Protein 6ICL (pdb70)

Secondary structure (DSSP, 8-state):
-BS----GGGGGSEEEEEEHHHHHHTSTTSS--EEEEETTEEEEEEEETTEEEEEESS-TTT---GGGSEEEEETTEEEEE-TTT--EE-TTSBEEE-TTS-S----TTSB--EEEEEEETTEEEEES--TT----PPP-S-TT-TTEEEEEPPPEEESS-HHHHHHHHT--TTHHHHSTTT---TTTT------EEEETTEEEEEE-----EEEEEEEETTTEEEEEEEESSS--EEEEEEEEEEEETTEEEEEEEEEEE--S--HHHHHHHHHHHHHHHHHHHHT-SSSS-BTT----GGGHHHHHHHHHHHHHHHHHHH-HHHHHHHHH--B---

Organism: Pseudomonas putida (NCBI:txid303)

Foldseek 3Di:
DFLQPFDLLVLQEKFFFFFLVVCLVQDPVRFFQAWTFFANFIWTWGQWPNRIWIWGQFFLPHGHGLRPFDWDDDPRTIWRFRNPQTFTAHRQFAGQARPVQGVHDDDRSRGTHIWDWDADLRTIITRNDPVLPQYDDDDEPDSPPVQKDKDWDGKDKAQFFLLLVQLVVPAQACCVPLPVPQDDRLAHVHDFDWWWKQARQWTWIKGAHCVGWIWTWTAHPDHKTWTWTARPPDGFIKIWIKGWGGRYRTMTIMIIMIMGGDDPDDPVVVVVSVVVSVVSVRVVSSPDPPRGHHPPDDDDSSSVVSVVSSVLSSQLSVQVVVHSVSNSCSRHPIDTRD

Solvent-accessible surface area: 16484 Å² total; per-residue (Å²): 159,47,32,3,139,56,67,61,0,5,75,8,8,24,2,0,6,2,4,37,84,25,0,69,143,51,46,119,60,19,79,0,3,31,41,18,51,0,38,49,66,119,1,0,0,0,40,1,54,101,82,2,14,0,0,28,5,150,3,45,51,165,56,22,69,0,14,128,12,128,31,7,75,87,101,71,118,33,36,0,31,5,60,140,81,12,30,46,0,18,76,59,1,22,5,68,39,26,60,92,79,68,144,100,107,33,55,125,222,8,105,11,65,48,41,37,9,82,47,92,23,65,0,0,0,0,25,14,40,86,65,28,94,20,21,121,25,2,64,10,14,29,57,129,42,111,105,12,51,44,11,44,9,87,16,43,70,3,111,0,6,3,4,10,4,4,23,15,39,5,40,27,58,28,27,38,151,22,1,97,68,22,43,173,17,20,15,120,87,41,148,43,115,21,125,13,33,33,30,89,11,9,0,38,7,110,12,45,13,141,158,88,3,26,22,41,3,85,0,11,6,3,5,1,2,4,14,39,37,86,39,115,192,100,102,23,59,47,0,22,0,5,3,1,1,9,18,36,121,109,4,0,72,0,0,9,0,0,0,8,72,133,55,156,81,79,56,134,104,39,52,40,77,21,124,129,15,22,66,48,6,53,83,72,12,48,71,64,206,51,49,38,1,13,91,81,65,133,56,94,93,72,38,60,19,21,40,48,0,36,116,2,0,58,65,0,1,94,13,7,91,141,24,109,115,28,0,56,89,6,6,82,74,68,75,100,61,194

GO terms:
  GO:0051537 2 iron, 2 sulfur cluster binding (F, IDA)
  GO:0009822 alkaloid catabolic process (P, IDA)
  GO:0032451 demethylase activity (F, IDA)

Radius of gyration: 21.82 Å; Cα contacts (8 Å, |Δi|>4): 706; chains: 1; bounding box: 74×39×50 Å

InterPro domains:
  IPR017941 Rieske [2Fe-2S] iron-sulphur domain [PF00355] (19-107)
  IPR017941 Rieske [2Fe-2S] iron-sulphur domain [PS51296] (19-131)
  IPR036922 Rieske [2Fe-2S] iron-sulphur domain superfamily [G3DSA:2.102.10.10] (12-148)
  IPR036922 Rieske [2Fe-2S] iron-sulphur domain superfamily [SSF50022] (10-135)
  IPR044043 Vanillate O-demethylase oxygenase-like, C-terminal catalytic domain [PF19112] (165-331)
  IPR050584 Cholesterol 7-desaturase [PTHR21266] (15-334)

Sequence (338 aa):
KPLLEDKTYLRHFWHPVCTLNEFERANASGHGPMGVTLLGEKLVLARLNSKIIAAADRCAHRSAQLSIGRVCSNAGKDYLECPYHGWRYDEAGACQLIPACPDKSISPRAKISSFDCEVKYDIVWVRLDNSFDCTQIPYLSDFDNPDMQVIVADSYIWETVAERRWENFTDFSHFAFVHPGTLYDPFFASHPTVYVNRVDGELQFKLAPPPMGDFTYRCTMPYSVNLEIKLWKDDSRFVLWTTASPVDNKSCRNFMIIVREKDNQPDHMHLAFQKRVLDEDQPVIESQWPLEIQTSEVSVATDKISVQFRKWHKELSLSAVEGREAFRDSVLTNVIEE

Nearest PDB structures (foldseek):
  6icl-assembly1_A  TM=1.003E+00  e=2.408E-73  Pseudomonas putida
  6icq-assembly1_B-2  TM=9.751E-01  e=5.099E-47  Pseudomonas putida
  6icp-assembly1_A-2  TM=9.750E-01  e=4.819E-47  Pseudomonas putida
  6icp-assembly1_B  TM=9.734E-01  e=7.156E-47  Pseudomonas putida
  6icq-assembly1_A-2  TM=9.736E-01  e=2.093E-46  Pseudomonas putida

Structure (mmCIF, N/CA/C/O backbone):
data_6ICL
#
_entry.id   6ICL
#
_cell.length_a   98.553
_cell.length_b   98.553
_cell.length_c   174.441
_cell.angle_alpha   90.00
_cell.angle_beta   90.00
_cell.angle_gamma   120.00
#
_symmetry.space_group_name_H-M   'P 63 2 2'
#
loop_
_entity.id
_entity.type
_entity.pdbx_description
1 polymer 'Methylxanthine N3-demethylase NdmB'
2 non-polymer 'FE2/S2 (INORGANIC) CLUSTER'
3 non-polymer 'FE (III) ION'
4 water water
#
loop_
_atom_site.group_PDB
_atom_site.id
_atom_site.type_symbol
_atom_site.label_atom_id
_atom_site.label_alt_id
_atom_site.label_comp_id
_atom_site.label_asym_id
_atom_site.label_entity_id
_atom_site.label_seq_id
_atom_site.pdbx_PDB_ins_code
_atom_site.Cartn_x
_atom_site.Cartn_y
_atom_site.Cartn_z
_atom_site.occupancy
_atom_site.B_iso_or_equiv
_atom_site.auth_seq_id
_atom_site.auth_comp_id
_atom_site.auth_asym_id
_atom_site.auth_atom_id
_atom_site.pdbx_PDB_model_num
ATOM 1 N N . LYS A 1 24 ? 13.594 8.015 79.342 1.00 67.13 6 LYS A N 1
ATOM 2 C CA . LYS A 1 24 ? 14.736 8.919 79.395 1.00 53.90 6 LYS A CA 1
ATOM 3 C C . LYS A 1 24 ? 14.614 10.288 78.645 1.00 56.64 6 LYS A C 1
ATOM 4 O O . LYS A 1 24 ? 15.634 10.854 78.242 1.00 55.54 6 LYS A O 1
ATOM 10 N N . PRO A 1 25 ? 13.409 10.847 78.473 1.00 54.40 7 PRO A N 1
ATOM 11 C CA . PRO A 1 25 ? 13.298 12.093 77.707 1.00 52.07 7 PRO A CA 1
ATOM 12 C C . PRO A 1 25 ? 13.489 13.339 78.557 1.00 48.47 7 PRO A C 1
ATOM 13 O O . PRO A 1 25 ? 13.096 13.398 79.722 1.00 50.39 7 PRO A O 1
ATOM 17 N N . LEU A 1 26 ? 14.098 14.359 77.941 1.00 44.25 8 LEU A N 1
ATOM 18 C CA . LEU A 1 26 ? 14.306 15.628 78.638 1.00 45.58 8 LEU A CA 1
ATOM 19 C C . LEU A 1 26 ? 12.981 16.300 78.988 1.00 49.98 8 LEU A C 1
ATOM 20 O O . LEU A 1 26 ? 12.785 16.772 80.114 1.00 46.28 8 LEU A O 1
ATOM 25 N N . LEU A 1 27 ? 12.054 16.359 78.035 1.00 49.70 9 LEU A N 1
ATOM 26 C CA . LEU A 1 27 ? 10.860 17.193 78.167 1.00 48.59 9 LEU A CA 1
ATOM 27 C C . LEU A 1 27 ? 9.657 16.278 78.386 1.00 49.99 9 LEU A C 1
ATOM 28 O O . LEU A 1 27 ? 8.888 16.005 77.464 1.00 47.58 9 LEU A O 1
ATOM 33 N N . GLU A 1 28 ? 9.480 15.853 79.639 1.00 49.60 10 GLU A N 1
ATOM 34 C CA . GLU A 1 28 ? 8.472 14.852 79.984 1.00 53.42 10 GLU A CA 1
ATOM 35 C C . GLU A 1 28 ? 7.062 15.414 79.883 1.00 52.18 10 GLU A C 1
ATOM 36 O O . GLU A 1 28 ? 6.147 14.723 79.428 1.00 54.13 10 GLU A O 1
ATOM 42 N N . ASP A 1 29 ? 6.867 16.656 80.318 1.00 46.15 11 ASP A N 1
ATOM 43 C CA . ASP A 1 29 ? 5.545 17.267 80.410 1.00 49.84 11 ASP A CA 1
ATOM 44 C C . ASP A 1 29 ? 5.364 18.250 79.266 1.00 46.95 11 ASP A C 1
ATOM 45 O O . ASP A 1 29 ? 6.227 19.100 79.041 1.00 47.93 11 ASP A O 1
ATOM 50 N N . LYS A 1 30 ? 4.248 18.142 78.547 1.00 44.94 12 LYS A N 1
ATOM 51 C CA . LYS A 1 30 ? 4.021 18.963 77.363 1.00 43.60 12 LYS A CA 1
ATOM 52 C C . LYS A 1 30 ? 2.987 20.056 77.582 1.00 42.82 12 LYS A C 1
ATOM 53 O O . LYS A 1 30 ? 2.626 20.752 76.624 1.00 42.60 12 LYS A O 1
ATOM 59 N N . THR A 1 31 ? 2.512 20.241 78.815 1.00 42.96 13 THR A N 1
ATOM 60 C CA . THR A 1 31 ? 1.439 21.205 79.054 1.00 44.22 13 THR A CA 1
ATOM 61 C C . THR A 1 31 ? 1.825 22.593 78.572 1.00 39.88 13 THR A C 1
ATOM 62 O O . THR A 1 31 ? 0.979 23.325 78.056 1.00 44.23 13 THR A O 1
ATOM 66 N N . TYR A 1 32 ? 3.107 22.962 78.716 1.00 36.90 14 TYR A N 1
ATOM 67 C CA . TYR A 1 32 ? 3.555 24.297 78.339 1.00 40.31 14 TYR A CA 1
ATOM 68 C C . TYR A 1 32 ? 3.243 24.623 76.888 1.00 42.32 14 TYR A C 1
ATOM 69 O O . TYR A 1 32 ? 2.944 25.783 76.561 1.00 40.38 14 TYR A O 1
ATOM 78 N N . LEU A 1 33 ? 3.330 23.628 76.005 1.00 38.57 15 LEU A N 1
ATOM 79 C CA . LEU A 1 33 ? 3.158 23.886 74.582 1.00 39.78 15 LEU A CA 1
ATOM 80 C C . LEU A 1 33 ? 1.760 24.392 74.274 1.00 34.82 15 LEU A C 1
ATOM 81 O O . LEU A 1 33 ? 1.582 25.124 73.297 1.00 39.50 15 LEU A O 1
ATOM 86 N N . ARG A 1 34 ? 0.776 24.061 75.105 1.00 37.35 16 ARG A N 1
ATOM 87 C CA . ARG A 1 34 ? -0.581 24.539 74.868 1.00 43.99 16 ARG A CA 1
ATOM 88 C C . ARG A 1 34 ? -0.719 26.057 74.939 1.00 42.11 16 ARG A C 1
ATOM 89 O O . ARG A 1 34 ? -1.669 26.596 74.366 1.00 38.23 16 ARG A O 1
ATOM 97 N N . HIS A 1 35 ? 0.208 26.762 75.597 1.00 42.61 17 HIS A N 1
ATOM 98 C CA . HIS A 1 35 ? 0.087 28.203 75.837 1.00 42.56 17 HIS A CA 1
ATOM 99 C C . HIS A 1 35 ? 0.718 29.056 74.747 1.00 43.11 17 HIS A C 1
ATOM 100 O O . HIS A 1 35 ? 0.628 30.292 74.810 1.00 41.45 17 HIS A O 1
ATOM 107 N N . PHE A 1 36 ? 1.351 28.437 73.758 1.00 39.59 18 PHE A N 1
ATOM 108 C CA . PHE A 1 36 ? 1.960 29.165 72.657 1.00 40.55 18 PHE A CA 1
ATOM 109 C C . PHE A 1 36 ? 1.085 29.107 71.407 1.00 38.54 18 PHE A C 1
ATOM 110 O O . PHE A 1 36 ? 0.246 28.214 71.241 1.00 41.06 18 PHE A O 1
ATOM 118 N N . TRP A 1 37 ? 1.274 30.097 70.542 1.00 36.02 19 TRP A N 1
ATOM 119 C CA . TRP A 1 37 ? 0.673 30.090 69.219 1.00 39.25 19 TRP A CA 1
ATOM 120 C C . TRP A 1 37 ? 1.437 29.134 68.311 1.00 35.43 19 TRP A C 1
ATOM 121 O O . TRP A 1 37 ? 2.664 29.215 68.207 1.00 34.62 19 TRP A O 1
ATOM 132 N N . HIS A 1 38 ? 0.708 28.225 67.664 1.00 35.62 20 HIS A N 1
ATOM 133 C CA . HIS A 1 38 ? 1.305 27.303 66.706 1.00 35.24 20 HIS A CA 1
ATOM 134 C C . HIS A 1 38 ? 0.633 27.449 65.346 1.00 33.87 20 HIS A C 1
ATOM 135 O O . HIS A 1 38 ? -0.594 27.607 65.271 1.00 31.08 20 HIS A O 1
ATOM 142 N N . PRO A 1 39 ? 1.396 27.377 64.260 1.00 29.92 21 PRO A N 1
ATOM 143 C CA . PRO A 1 39 ? 0.786 27.397 62.930 1.00 32.55 21 PRO A CA 1
ATOM 144 C C . PRO A 1 39 ? 0.170 26.033 62.621 1.00 34.45 21 PRO A C 1
ATOM 145 O O . PRO A 1 39 ? 0.757 24.985 62.915 1.00 31.37 21 PRO A O 1
ATOM 149 N N . VAL A 1 40 ? -1.047 26.049 62.068 1.00 30.63 22 VAL A N 1
ATOM 150 C CA . VAL A 1 40 ? -1.720 24.805 61.716 1.00 31.35 22 VAL A CA 1
ATOM 151 C C . VAL A 1 40 ? -1.847 24.609 60.206 1.00 35.09 22 VAL A C 1
ATOM 152 O O . VAL A 1 40 ? -1.859 23.457 59.750 1.00 34.35 22 VAL A O 1
ATOM 156 N N . CYS A 1 41 ? -1.891 25.674 59.413 1.00 30.64 23 CYS A N 1
ATOM 157 C CA . CYS A 1 41 ? -1.860 25.530 57.963 1.00 31.91 23 CYS A CA 1
ATOM 158 C C . CYS A 1 41 ? -1.615 26.911 57.370 1.00 33.70 23 CYS A C 1
ATOM 159 O O . CYS A 1 41 ? -1.751 27.927 58.053 1.00 32.22 23 CYS A O 1
ATOM 162 N N . THR A 1 42 ? -1.211 26.937 56.107 1.00 35.22 24 THR A N 1
ATOM 163 C CA . THR A 1 42 ? -1.162 28.221 55.434 1.00 32.84 24 THR A CA 1
ATOM 164 C C . THR A 1 42 ? -2.581 28.630 55.060 1.00 37.58 24 THR A C 1
ATOM 165 O O . THR A 1 42 ? -3.500 27.806 55.020 1.00 30.79 24 THR A O 1
ATOM 169 N N . LEU A 1 43 ? -2.759 29.926 54.816 1.00 34.52 25 LEU A N 1
ATOM 170 C CA . LEU A 1 43 ? -4.054 30.421 54.381 1.00 35.43 25 LEU A CA 1
ATOM 171 C C . LEU A 1 43 ? -4.488 29.741 53.083 1.00 33.42 25 LEU A C 1
ATOM 172 O O . LEU A 1 43 ? -5.636 29.296 52.955 1.00 32.01 25 LEU A O 1
ATOM 177 N N . ASN A 1 44 ? -3.566 29.627 52.125 1.00 32.68 26 ASN A N 1
ATOM 178 C CA . ASN A 1 44 ? -3.857 28.920 50.883 1.00 35.11 26 ASN A CA 1
ATOM 179 C C . ASN A 1 44 ? -4.295 27.481 51.144 1.00 39.42 26 ASN A C 1
ATOM 180 O O . ASN A 1 44 ? -5.288 26.999 50.566 1.00 30.44 26 ASN A O 1
ATOM 185 N N . GLU A 1 45 ? -3.546 26.764 51.994 1.00 33.64 27 GLU A N 1
ATOM 186 C CA . GLU A 1 45 ? -3.948 25.413 52.375 1.00 34.49 27 GLU A CA 1
ATOM 187 C C . GLU A 1 45 ? -5.358 25.391 52.953 1.00 37.09 27 GLU A C 1
ATOM 188 O O . GLU A 1 45 ? -6.147 24.483 52.661 1.00 34.36 27 GLU A O 1
ATOM 194 N N . PHE A 1 46 ? -5.694 26.373 53.795 1.00 32.04 28 PHE A N 1
ATOM 195 C CA . PHE A 1 46 ? -7.033 26.393 54.371 1.00 31.48 28 PHE A CA 1
ATOM 196 C C . PHE A 1 46 ? -8.105 26.598 53.293 1.00 31.04 28 PHE A C 1
ATOM 197 O O . PHE A 1 46 ? -9.162 25.949 53.314 1.00 30.66 28 PHE A O 1
ATOM 205 N N . GLU A 1 47 ? -7.862 27.522 52.367 1.00 29.01 29 GLU A N 1
ATOM 206 C CA . GLU A 1 47 ? -8.854 27.829 51.336 1.00 36.02 29 GLU A CA 1
ATOM 207 C C . GLU A 1 47 ? -9.017 26.692 50.329 1.00 36.50 29 GLU A C 1
ATOM 208 O O . GLU A 1 47 ? -10.113 26.512 49.790 1.00 38.53 29 GLU A O 1
ATOM 214 N N . ARG A 1 48 ? -7.968 25.894 50.092 1.00 32.33 30 ARG A N 1
ATOM 215 C CA . ARG A 1 48 ? -8.026 24.719 49.212 1.00 33.77 30 ARG A CA 1
ATOM 216 C C . ARG A 1 48 ? -8.652 23.482 49.854 1.00 33.49 30 ARG A C 1
ATOM 217 O O . ARG A 1 48 ? -8.916 22.518 49.136 1.00 35.24 30 ARG A O 1
ATOM 225 N N . ALA A 1 49 ? -8.830 23.455 51.177 1.00 31.11 31 ALA A N 1
ATOM 226 C CA . ALA A 1 49 ? -9.312 22.270 51.877 1.00 33.88 31 ALA A CA 1
ATOM 227 C C . ALA A 1 49 ? -10.775 21.938 51.590 1.00 36.92 31 ALA A C 1
ATOM 228 O O . ALA A 1 49 ? -11.201 20.809 51.841 1.00 33.87 31 ALA A O 1
ATOM 230 N N . ASN A 1 50 ? -11.565 22.893 51.114 1.00 34.71 32 ASN A N 1
ATOM 231 C CA . ASN A 1 50 ? -12.990 22.677 50.911 1.00 32.88 32 ASN A CA 1
ATOM 232 C C . ASN A 1 50 ? -13.376 23.530 49.712 1.00 36.25 32 ASN A C 1
ATOM 233 O O . ASN A 1 50 ? -12.860 24.640 49.571 1.00 34.49 32 ASN A O 1
ATOM 238 N N . ALA A 1 51 ? -14.252 22.997 48.838 1.00 32.19 33 ALA A N 1
ATOM 239 C CA . ALA A 1 51 ? -14.672 23.713 47.635 1.00 38.57 33 ALA A CA 1
ATOM 240 C C . ALA A 1 51 ? -15.233 25.098 47.938 1.00 32.20 33 ALA A C 1
ATOM 241 O O . ALA A 1 51 ? -15.230 25.957 47.054 1.00 32.97 33 ALA A O 1
ATOM 243 N N . SER A 1 52 ? -15.743 25.334 49.149 1.00 30.83 34 SER A N 1
ATOM 244 C CA . SER A 1 52 ? -16.280 26.663 49.447 1.00 38.12 34 SER A CA 1
ATOM 245 C C . SER A 1 52 ? -15.199 27.735 49.538 1.00 37.92 34 SER A C 1
ATOM 246 O O . SER A 1 52 ? -15.503 28.928 49.412 1.00 34.39 34 SER A O 1
ATOM 249 N N . GLY A 1 53 ? -13.952 27.350 49.795 1.00 34.80 35 GLY A N 1
ATOM 250 C CA . GLY A 1 53 ? -12.941 28.343 50.111 1.00 34.99 35 GLY A CA 1
ATOM 251 C C . GLY A 1 53 ? -12.975 28.847 51.536 1.00 31.97 35 GLY A C 1
ATOM 252 O O . GLY A 1 53 ? -12.090 29.627 51.912 1.00 30.70 35 GLY A O 1
ATOM 253 N N . HIS A 1 54 ? -13.956 28.407 52.336 1.00 31.46 36 HIS A N 1
ATOM 254 C CA . HIS A 1 54 ? -14.165 28.811 53.726 1.00 34.16 36 HIS A CA 1
ATOM 255 C C . HIS A 1 54 ? -14.121 27.628 54.689 1.00 35.22 36 HIS A C 1
ATOM 256 O O . HIS A 1 54 ? -14.574 27.745 55.834 1.00 32.72 36 HIS A O 1
ATOM 263 N N . GLY A 1 55 ? -13.575 26.492 54.270 1.00 34.28 37 GLY A N 1
ATOM 264 C CA . GLY A 1 55 ? -13.613 25.330 55.146 1.00 31.16 37 GLY A CA 1
ATOM 265 C C . GLY A 1 55 ? -14.984 24.684 55.114 1.00 28.14 37 GLY A C 1
ATOM 266 O O . GLY A 1 55 ? -15.776 24.967 54.222 1.00 32.56 37 GLY A O 1
ATOM 267 N N . PRO A 1 56 ? -15.285 23.820 56.085 1.00 30.01 38 PRO A N 1
ATOM 268 C CA . PRO A 1 56 ? -14.446 23.476 57.239 1.00 32.24 38 PRO A CA 1
ATOM 269 C C . PRO A 1 56 ? -13.249 22.591 56.860 1.00 35.95 38 PRO A C 1
ATOM 270 O O . PRO A 1 56 ? -13.255 21.968 55.794 1.00 33.74 38 PRO A O 1
ATOM 274 N N . MET A 1 57 ? -12.213 22.591 57.697 1.00 35.06 39 MET A N 1
ATOM 275 C CA . MET A 1 57 ? -10.993 21.839 57.430 1.00 37.42 39 MET A CA 1
ATOM 276 C C . MET A 1 57 ? -10.543 21.226 58.744 1.00 36.63 39 MET A C 1
ATOM 277 O O . MET A 1 57 ? -10.798 21.787 59.820 1.00 36.05 39 MET A O 1
ATOM 282 N N . GLY A 1 58 ? -9.894 20.069 58.656 1.00 33.92 40 GLY A N 1
ATOM 283 C CA . GLY A 1 58 ? -9.353 19.387 59.827 1.00 30.85 40 GLY A CA 1
ATOM 284 C C . GLY A 1 58 ? -7.844 19.582 59.918 1.00 33.47 40 GLY A C 1
ATOM 285 O O . GLY A 1 58 ? -7.148 19.537 58.908 1.00 33.68 40 GLY A O 1
ATOM 286 N N . VAL A 1 59 ? -7.363 19.839 61.142 1.00 33.91 41 VAL A N 1
ATOM 287 C CA . VAL A 1 59 ? -5.940 19.900 61.457 1.00 29.50 41 VAL A CA 1
ATOM 288 C C . VAL A 1 59 ? -5.754 19.224 62.801 1.00 36.25 41 VAL A C 1
ATOM 289 O O . VAL A 1 59 ? -6.691 19.092 63.592 1.00 33.66 41 VAL A O 1
ATOM 293 N N . THR A 1 60 ? -4.521 18.804 63.066 1.00 34.71 42 THR A N 1
ATOM 294 C CA . THR A 1 60 ? -4.172 18.209 64.344 1.00 34.66 42 THR A CA 1
ATOM 295 C C . THR A 1 60 ? -3.054 19.029 64.977 1.00 34.92 42 THR A C 1
ATOM 296 O O . THR A 1 60 ? -2.067 19.355 64.314 1.00 32.53 42 THR A O 1
ATOM 300 N N . LEU A 1 61 ? -3.248 19.415 66.239 1.00 34.13 43 LEU A N 1
ATOM 301 C CA . LEU A 1 61 ? -2.304 20.257 66.968 1.00 36.61 43 LEU A CA 1
ATOM 302 C C . LEU A 1 61 ? -2.154 19.669 68.355 1.00 37.19 43 LEU A C 1
ATOM 303 O O . LEU A 1 61 ? -3.143 19.562 69.086 1.00 34.17 43 LEU A O 1
ATOM 308 N N . LEU A 1 62 ? -0.924 19.300 68.708 1.00 35.69 44 LEU A N 1
ATOM 309 C CA . LEU A 1 62 ? -0.620 18.742 70.022 1.00 38.54 44 LEU A CA 1
ATOM 310 C C . LEU A 1 62 ? -1.510 17.542 70.308 1.00 36.17 44 LEU A C 1
ATOM 311 O O . LEU A 1 62 ? -1.961 17.333 71.430 1.00 34.07 44 LEU A O 1
ATOM 316 N N . GLY A 1 63 ? -1.756 16.734 69.279 1.00 32.20 45 GLY A N 1
ATOM 317 C CA . GLY A 1 63 ? -2.600 15.571 69.435 1.00 37.43 45 GLY A CA 1
ATOM 318 C C . GLY A 1 63 ? -4.083 15.858 69.387 1.00 40.11 45 GLY A C 1
ATOM 319 O O . GLY A 1 63 ? -4.873 14.912 69.309 1.00 41.34 45 GLY A O 1
ATOM 320 N N . GLU A 1 64 ? -4.496 17.125 69.419 1.00 36.22 46 GLU A N 1
ATOM 321 C CA . GLU A 1 64 ? -5.908 17.481 69.395 1.00 37.96 46 GLU A CA 1
ATOM 322 C C . GLU A 1 64 ? -6.398 17.613 67.962 1.00 36.33 46 GLU A C 1
ATOM 323 O O . GLU A 1 64 ? -5.732 18.221 67.121 1.00 36.16 46 GLU A O 1
ATOM 329 N N . LYS A 1 65 ? -7.592 17.093 67.713 1.00 31.15 47 LYS A N 1
ATOM 330 C CA . LYS A 1 65 ? -8.258 17.255 66.433 1.00 34.98 47 LYS A CA 1
ATOM 331 C C . LYS A 1 65 ? -9.102 18.525 66.478 1.00 33.45 47 LYS A C 1
ATOM 332 O O . LYS A 1 65 ? -10.008 18.648 67.309 1.00 35.55 47 LYS A O 1
ATOM 338 N N . LEU A 1 66 ? -8.798 19.458 65.591 1.00 31.52 48 LEU A N 1
ATOM 339 C CA . LEU A 1 66 ? -9.431 20.769 65.522 1.00 34.03 48 LEU A CA 1
ATOM 340 C C . LEU A 1 66 ? -10.126 20.905 64.182 1.00 37.06 48 LEU A C 1
ATOM 341 O O . LEU A 1 66 ? -9.689 20.321 63.186 1.00 30.77 48 LEU A O 1
ATOM 346 N N . VAL A 1 67 ? -11.178 21.720 64.147 1.00 32.14 49 VAL A N 1
ATOM 347 C CA . VAL A 1 67 ? -11.806 22.125 62.893 1.00 30.46 49 VAL A CA 1
ATOM 348 C C . VAL A 1 67 ? -11.569 23.617 62.702 1.00 31.68 49 VAL A C 1
ATOM 349 O O . VAL A 1 67 ? -11.686 24.401 63.653 1.00 32.53 49 VAL A O 1
ATOM 353 N N . LEU A 1 68 ? -11.176 23.997 61.492 1.00 30.59 50 LEU A N 1
ATOM 354 C CA . LEU A 1 68 ? -11.075 25.383 61.074 1.00 30.65 50 LEU A CA 1
ATOM 355 C C . LEU A 1 68 ? -12.235 25.691 60.139 1.00 37.02 50 LEU A C 1
ATOM 356 O O . LEU A 1 68 ? -12.557 24.892 59.252 1.00 30.80 50 LEU A O 1
ATOM 361 N N . ALA A 1 69 ? -12.867 26.843 60.333 1.00 33.65 51 ALA A N 1
ATOM 362 C CA . ALA A 1 69 ? -13.875 27.299 59.390 1.00 33.14 51 ALA A CA 1
ATOM 363 C C . ALA A 1 69 ? -13.889 28.816 59.397 1.00 38.74 51 ALA A C 1
ATOM 364 O O . ALA A 1 69 ? -13.618 29.452 60.425 1.00 36.45 51 ALA A O 1
ATOM 366 N N . ARG A 1 70 ? -14.205 29.392 58.248 1.00 33.66 52 ARG A N 1
ATOM 367 C CA . ARG A 1 70 ? -14.288 30.841 58.130 1.00 35.95 52 ARG A CA 1
ATOM 368 C C . ARG A 1 70 ? -15.752 31.216 58.259 1.00 38.99 52 ARG A C 1
ATOM 369 O O . ARG A 1 70 ? -16.565 30.861 57.401 1.00 37.01 52 ARG A O 1
ATOM 377 N N . LEU A 1 71 ? -16.084 31.897 59.359 1.00 35.92 53 LEU A N 1
ATOM 378 C CA . LEU A 1 71 ? -17.436 32.329 59.677 1.00 39.18 53 LEU A CA 1
ATOM 379 C C . LEU A 1 71 ? -17.421 33.855 59.757 1.00 45.22 53 LEU A C 1
ATOM 380 O O . LEU A 1 71 ? -16.672 34.424 60.559 1.00 37.80 53 LEU A O 1
ATOM 385 N N . ASN A 1 72 ? -18.216 34.508 58.906 1.00 46.62 54 ASN A N 1
ATOM 386 C CA . ASN A 1 72 ? -18.328 35.969 58.900 1.00 44.25 54 ASN A CA 1
ATOM 387 C C . ASN A 1 72 ? -16.956 36.610 58.769 1.00 46.80 54 ASN A C 1
ATOM 388 O O . ASN A 1 72 ? -16.578 37.482 59.551 1.00 47.63 54 ASN A O 1
ATOM 393 N N . SER A 1 73 ? -16.186 36.124 57.795 1.00 41.48 55 SER A N 1
ATOM 394 C CA . SER A 1 73 ? -14.864 36.621 57.425 1.00 45.98 55 SER A CA 1
ATOM 395 C C . SER A 1 73 ? -13.772 36.350 58.456 1.00 43.49 55 SER A C 1
ATOM 396 O O . SER A 1 73 ? -12.638 36.814 58.269 1.00 45.05 55 SER A O 1
ATOM 399 N N . LYS A 1 74 ? -14.048 35.615 59.533 1.00 40.15 56 LYS A N 1
ATOM 400 C CA . LYS A 1 74 ? -12.984 35.234 60.453 1.00 42.32 56 LYS A CA 1
ATOM 401 C C . LYS A 1 74 ? -12.889 33.717 60.578 1.00 41.08 56 LYS A C 1
ATOM 402 O O . LYS A 1 74 ? -13.894 33.029 60.811 1.00 34.35 56 LYS A O 1
ATOM 408 N N . ILE A 1 75 ? -11.660 33.224 60.510 1.00 39.37 57 ILE A N 1
ATOM 409 C CA . ILE A 1 75 ? -11.386 31.808 60.693 1.00 38.60 57 ILE A CA 1
ATOM 410 C C . ILE A 1 75 ? -11.408 31.489 62.171 1.00 38.65 57 ILE A C 1
ATOM 411 O O . ILE A 1 75 ? -10.733 32.137 62.978 1.00 41.03 57 ILE A O 1
ATOM 416 N N . ILE A 1 76 ? -12.201 30.502 62.531 1.00 37.06 58 ILE A N 1
ATOM 417 C CA . ILE A 1 76 ? -12.271 30.033 63.893 1.00 36.00 58 ILE A CA 1
ATOM 418 C C . ILE A 1 76 ? -11.612 28.665 63.941 1.00 40.82 58 ILE A C 1
ATOM 419 O O . ILE A 1 76 ? -11.459 27.974 62.926 1.00 40.99 58 ILE A O 1
ATOM 424 N N . ALA A 1 77 ? -11.211 28.278 65.141 1.00 38.08 59 ALA A N 1
ATOM 425 C CA . ALA A 1 77 ? -10.665 26.962 65.418 1.00 32.72 59 ALA A CA 1
ATOM 426 C C . ALA A 1 77 ? -11.470 26.403 66.576 1.00 36.82 59 ALA A C 1
ATOM 427 O O . ALA A 1 77 ? -11.669 27.090 67.583 1.00 40.01 59 ALA A O 1
ATOM 429 N N . ALA A 1 78 ? -11.973 25.185 66.428 1.00 33.58 60 ALA A N 1
ATOM 430 C CA . ALA A 1 78 ? -12.757 24.571 67.483 1.00 33.47 60 ALA A CA 1
ATOM 431 C C . ALA A 1 78 ? -12.415 23.094 67.548 1.00 33.68 60 ALA A C 1
ATOM 432 O O . ALA A 1 78 ? -11.741 22.560 66.665 1.00 33.76 60 ALA A O 1
ATOM 434 N N . ALA A 1 79 ? -12.911 22.431 68.592 1.00 33.24 61 ALA A N 1
ATOM 435 C CA . ALA A 1 79 ? -12.738 20.993 68.717 1.00 39.95 61 ALA A CA 1
ATOM 436 C C . ALA A 1 79 ? -13.516 20.287 67.612 1.00 38.74 61 ALA A C 1
ATOM 437 O O . ALA A 1 79 ? -14.698 20.582 67.384 1.00 33.69 61 ALA A O 1
ATOM 439 N N . ASP A 1 80 ? -12.853 19.354 66.927 1.00 36.95 62 ASP A N 1
ATOM 440 C CA . ASP A 1 80 ? -13.442 18.672 65.771 1.00 35.63 62 ASP A CA 1
ATOM 441 C C . ASP A 1 80 ? -14.337 17.516 66.221 1.00 40.84 62 ASP A C 1
ATOM 442 O O . ASP A 1 80 ? -14.131 16.338 65.892 1.00 35.57 62 ASP A O 1
ATOM 447 N N . ARG A 1 81 ? -15.358 17.870 66.993 1.00 35.23 63 ARG A N 1
ATOM 448 C CA . ARG A 1 81 ? -16.146 16.840 67.648 1.00 35.80 63 ARG A CA 1
ATOM 449 C C . ARG A 1 81 ? -17.474 17.455 68.059 1.00 40.86 63 ARG A C 1
ATOM 450 O O . ARG A 1 81 ? -17.517 18.271 68.986 1.00 38.97 63 ARG A O 1
ATOM 458 N N . CYS A 1 82 ? -18.545 17.079 67.359 1.00 39.07 64 CYS A N 1
ATOM 459 C CA . CYS A 1 82 ? -19.858 17.611 67.684 1.00 38.74 64 CYS A CA 1
ATOM 460 C C . CYS A 1 82 ? -20.281 17.139 69.067 1.00 37.14 64 CYS A C 1
ATOM 461 O O . CYS A 1 82 ? -20.022 16.001 69.457 1.00 35.63 64 CYS A O 1
ATOM 464 N N . ALA A 1 83 ? -20.930 18.031 69.822 1.00 39.00 65 ALA A N 1
ATOM 465 C CA . ALA A 1 83 ? -21.358 17.680 71.176 1.00 36.20 65 ALA A CA 1
ATOM 466 C C . ALA A 1 83 ? -22.522 16.703 71.182 1.00 39.14 65 ALA A C 1
ATOM 467 O O . ALA A 1 83 ? -22.740 16.021 72.191 1.00 38.83 65 ALA A O 1
ATOM 469 N N . HIS A 1 84 ? -23.283 16.628 70.091 1.00 35.96 66 HIS A N 1
ATOM 470 C CA . HIS A 1 84 ? -24.443 15.748 70.065 1.00 38.61 66 HIS A CA 1
ATOM 471 C C . HIS A 1 84 ? -24.028 14.280 70.030 1.00 38.66 66 HIS A C 1
ATOM 472 O O . HIS A 1 84 ? -24.243 13.543 71.003 1.00 36.17 66 HIS A O 1
ATOM 479 N N . ARG A 1 85 ? -23.448 13.837 68.902 1.00 38.27 67 ARG A N 1
ATOM 480 C CA . ARG A 1 85 ? -23.060 12.433 68.780 1.00 37.05 67 ARG A CA 1
ATOM 481 C C . ARG A 1 85 ? -21.645 12.257 68.232 1.00 38.49 67 ARG A C 1
ATOM 482 O O . ARG A 1 85 ? -21.341 11.201 67.645 1.00 36.47 67 ARG A O 1
ATOM 490 N N . SER A 1 86 ? -20.785 13.261 68.393 1.00 33.83 68 SER A N 1
ATOM 491 C CA . SER A 1 86 ? -19.342 13.163 68.233 1.00 34.72 68 SER A CA 1
ATOM 492 C C . SER A 1 86 ? -18.885 13.078 66.785 1.00 35.26 68 SER A C 1
ATOM 493 O O . SER A 1 86 ? -17.720 12.725 66.565 1.00 35.78 68 SER A O 1
ATOM 496 N N . ALA A 1 87 ? -19.722 13.405 65.804 1.00 30.04 69 ALA A N 1
ATOM 497 C CA . ALA A 1 87 ? -19.256 13.469 64.419 1.00 35.57 69 ALA A CA 1
ATOM 498 C C . ALA A 1 87 ? -18.183 14.548 64.243 1.00 37.89 69 ALA A C 1
ATOM 499 O O . ALA A 1 87 ? -18.099 15.508 65.013 1.00 35.25 69 ALA A O 1
ATOM 501 N N . GLN A 1 88 ? -17.339 14.384 63.214 1.00 32.20 70 GLN A N 1
ATOM 502 C CA . GLN A 1 88 ? -16.336 15.397 62.917 1.00 33.18 70 GLN A CA 1
ATOM 50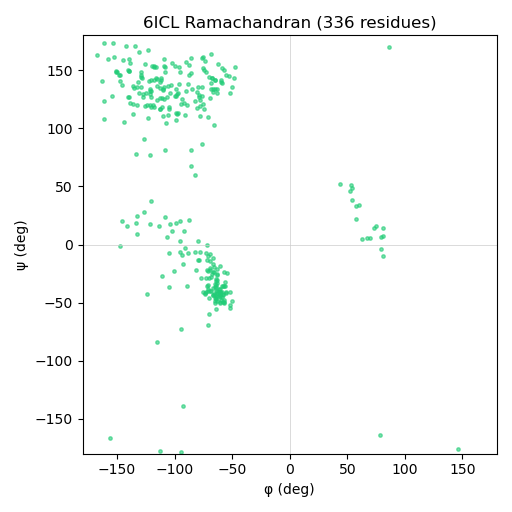3 C C . GLN A 1 88 ? -16.969 16.582 62.203 1.00 37.10 70 GLN A C 1
ATOM 504 O O . GLN A 1 88 ? -17.496 16.441 61.090 1.00 33.07 70 GLN A O 1
ATOM 510 N N . LEU A 1 89 ? -16.878 17.764 62.825 1.00 32.51 71 LEU A N 1
ATOM 511 C CA . LEU A 1 89 ? -17.388 18.969 62.191 1.00 29.04 71 LEU A CA 1
ATOM 512 C C . LEU A 1 89 ? -16.601 19.314 60.935 1.00 32.77 71 LEU A C 1
ATOM 513 O O . LEU A 1 89 ? -17.144 19.959 60.023 1.00 31.13 71 LEU A O 1
ATOM 518 N N . SER A 1 90 ? -15.343 18.852 60.839 1.00 29.25 72 SER A N 1
ATOM 519 C CA . SER A 1 90 ? -14.481 19.245 59.722 1.00 33.83 72 SER A CA 1
ATOM 520 C C . SER A 1 90 ? -14.933 18.661 58.390 1.00 28.81 72 SER A C 1
ATOM 521 O O . SER A 1 90 ? -14.452 19.113 57.339 1.00 30.17 72 SER A O 1
ATOM 524 N N . ILE A 1 91 ? -15.820 17.668 58.406 1.00 30.39 73 ILE A N 1
ATOM 525 C CA . ILE A 1 91 ? -16.452 17.180 57.182 1.00 33.03 73 ILE A CA 1
ATOM 526 C C . ILE A 1 91 ? -17.899 17.682 57.058 1.00 35.54 73 ILE A C 1
ATOM 527 O O . ILE A 1 91 ? -18.675 17.138 56.280 1.00 33.30 73 ILE A O 1
ATOM 532 N N . GLY A 1 92 ? -18.270 18.720 57.810 1.00 33.80 74 GLY A N 1
ATOM 533 C CA . GLY A 1 92 ? -19.564 19.337 57.586 1.00 33.82 74 GLY A CA 1
ATOM 534 C C . GLY A 1 92 ? -19.470 20.503 56.628 1.00 35.72 74 GLY A C 1
ATOM 535 O O . GLY A 1 92 ? -18.738 20.458 55.637 1.00 30.60 74 GLY A O 1
ATOM 536 N N . ARG A 1 93 ? -20.182 21.584 56.912 1.00 32.34 75 ARG A N 1
ATOM 537 C CA . ARG A 1 93 ? -20.212 22.672 55.951 1.00 37.99 75 ARG A CA 1
ATOM 538 C C . ARG A 1 93 ? -20.429 23.987 56.681 1.00 38.70 75 ARG A C 1
ATOM 539 O O . ARG A 1 93 ? -21.068 24.032 57.737 1.00 36.97 75 ARG A O 1
ATOM 547 N N . VAL A 1 94 ? -19.874 25.048 56.103 1.00 33.11 76 VAL A N 1
ATOM 548 C CA . VAL A 1 94 ? -20.185 26.409 56.521 1.00 36.01 76 VAL A CA 1
ATOM 549 C C . VAL A 1 94 ? -21.487 26.807 55.831 1.00 41.44 76 VAL A C 1
ATOM 550 O O . VAL A 1 94 ? -21.599 26.723 54.609 1.00 39.41 76 VAL A O 1
ATOM 554 N N . CYS A 1 95 ? -22.480 27.198 56.620 1.00 40.57 77 CYS A N 1
ATOM 555 C CA . CYS A 1 95 ? -23.773 27.619 56.085 1.00 47.24 77 CYS A CA 1
ATOM 556 C C . CYS A 1 95 ? -24.169 28.953 56.725 1.00 45.25 77 CYS A C 1
ATOM 557 O O . CYS A 1 95 ? -23.587 29.387 57.721 1.00 44.35 77 CYS A O 1
ATOM 560 N N . SER A 1 96 ? -25.163 29.623 56.154 1.00 48.75 78 SER A N 1
ATOM 561 C CA . SER A 1 96 ? -25.552 30.938 56.655 1.00 50.17 78 SER A CA 1
ATOM 562 C C . SER A 1 96 ? -27.049 30.999 56.906 1.00 52.62 78 SER A C 1
ATOM 563 O O . SER A 1 96 ? -27.849 30.394 56.188 1.00 48.80 78 SER A O 1
ATOM 566 N N . ASN A 1 97 ? -27.413 31.751 57.938 1.00 56.38 79 ASN A N 1
ATOM 567 C CA . ASN A 1 97 ? -28.807 32.029 58.249 1.00 54.81 79 ASN A CA 1
ATOM 568 C C . ASN A 1 97 ? -28.898 33.487 58.680 1.00 54.95 79 ASN A C 1
ATOM 569 O O . ASN A 1 97 ? -28.153 33.917 59.569 1.00 46.94 79 ASN A O 1
ATOM 574 N N . ALA A 1 98 ? -29.786 34.246 58.036 1.00 53.05 80 ALA A N 1
ATOM 575 C CA . ALA A 1 98 ? -30.019 35.640 58.398 1.00 52.71 80 ALA A CA 1
ATOM 576 C C . ALA A 1 98 ? -28.705 36.416 58.428 1.00 49.57 80 ALA A C 1
ATOM 577 O O . ALA A 1 98 ? -28.388 37.104 59.393 1.00 48.99 80 ALA A O 1
ATOM 579 N N . GLY A 1 99 ? -27.897 36.221 57.388 1.00 54.75 81 GLY A N 1
ATOM 580 C CA . GLY A 1 99 ? -26.603 36.856 57.260 1.00 52.63 81 GLY A CA 1
ATOM 581 C C . GLY A 1 99 ? -25.528 36.452 58.254 1.00 54.61 81 GLY A C 1
ATOM 582 O O . GLY A 1 99 ? -24.462 37.074 58.250 1.00 56.63 81 GLY A O 1
ATOM 583 N N . LYS A 1 100 ? -25.755 35.465 59.121 1.00 48.30 82 LYS A N 1
ATOM 584 C CA . LYS A 1 100 ? -24.715 34.980 60.025 1.00 49.56 82 LYS A CA 1
ATOM 585 C C . LYS A 1 100 ? -24.261 33.586 59.595 1.00 51.53 82 LYS A C 1
ATOM 586 O O . LYS A 1 100 ? -25.089 32.721 59.284 1.00 45.89 82 LYS A O 1
ATOM 592 N N . ASP A 1 101 ? -22.945 33.370 59.589 1.00 49.67 83 ASP A N 1
ATOM 593 C CA . ASP A 1 101 ? -22.381 32.073 59.231 1.00 44.63 83 ASP A CA 1
ATOM 594 C C . ASP A 1 101 ? -22.324 31.129 60.426 1.00 39.89 83 ASP A C 1
ATOM 595 O O . ASP A 1 101 ? -22.111 31.542 61.568 1.00 44.75 83 ASP A O 1
ATOM 600 N N . TYR A 1 102 ? -22.482 29.841 60.138 1.00 39.99 84 TYR A N 1
ATOM 601 C CA . TYR A 1 102 ? -22.423 28.802 61.149 1.00 41.55 84 TYR A CA 1
ATOM 602 C C . TYR A 1 102 ? -21.656 27.610 60.593 1.00 38.68 84 TYR A C 1
ATOM 603 O O . TYR A 1 102 ? -21.583 27.389 59.380 1.00 34.51 84 TYR A O 1
ATOM 612 N N . LEU A 1 103 ? -21.105 26.840 61.506 1.00 38.08 85 LEU A N 1
ATOM 613 C CA . LEU A 1 103 ? -20.480 25.565 61.185 1.00 41.35 85 LEU A CA 1
ATOM 614 C C . LEU A 1 103 ? -21.507 24.473 61.451 1.00 37.85 85 LEU A C 1
ATOM 615 O O . LEU A 1 103 ? -21.909 24.246 62.599 1.00 40.27 85 LEU A O 1
ATOM 620 N N . GLU A 1 104 ? -21.947 23.816 60.393 1.00 33.12 86 GLU A N 1
ATOM 621 C CA . GLU A 1 104 ? -23.019 22.839 60.486 1.00 40.55 86 GLU A CA 1
ATOM 622 C C . GLU A 1 104 ? -22.437 21.437 60.595 1.00 36.07 86 GLU A C 1
ATOM 623 O O . GLU A 1 104 ? -21.587 21.061 59.791 1.00 34.56 86 GLU A O 1
ATOM 629 N N . CYS A 1 105 ? -22.907 20.668 61.568 1.00 35.27 87 CYS A N 1
ATOM 630 C CA . CYS A 1 105 ? -22.436 19.291 61.695 1.00 36.28 87 CYS A CA 1
ATOM 631 C C . CYS A 1 105 ? -22.931 18.453 60.511 1.00 36.54 87 CYS A C 1
ATOM 632 O O . CYS A 1 105 ? -24.048 18.658 60.031 1.00 34.91 87 CYS A O 1
ATOM 635 N N . PRO A 1 106 ? -22.116 17.505 60.005 1.00 37.35 88 PRO A N 1
ATOM 636 C CA . PRO A 1 106 ? -22.573 16.675 58.870 1.00 34.42 88 PRO A CA 1
ATOM 637 C C . PRO A 1 106 ? -23.632 15.667 59.244 1.00 34.61 88 PRO A C 1
ATOM 638 O O . PRO A 1 106 ? -24.243 15.071 58.340 1.00 34.64 88 PRO A O 1
ATOM 642 N N . TYR A 1 107 ? -23.850 15.422 60.536 1.00 29.71 89 TYR A N 1
ATOM 643 C CA . TYR A 1 107 ? -24.673 14.281 60.920 1.00 33.39 89 TYR A CA 1
ATOM 644 C C . TYR A 1 107 ? -26.134 14.696 61.141 1.00 37.09 89 TYR A C 1
ATOM 645 O O . TYR A 1 107 ? -27.007 14.373 60.324 1.00 32.36 89 TYR A O 1
ATOM 654 N N . HIS A 1 108 ? -26.438 15.401 62.232 1.00 36.80 90 HIS A N 1
ATOM 655 C CA . HIS A 1 108 ? -27.814 15.858 62.448 1.00 41.70 90 HIS A CA 1
ATOM 656 C C . HIS A 1 108 ? -27.944 17.382 62.382 1.00 38.81 90 HIS A C 1
ATOM 657 O O . HIS A 1 108 ? -28.942 17.929 62.840 1.00 41.25 90 HIS A O 1
ATOM 664 N N . GLY A 1 109 ? -26.947 18.075 61.841 1.00 37.90 91 GLY A N 1
ATOM 665 C CA . GLY A 1 109 ? -27.121 19.453 61.437 1.00 41.68 91 GLY A CA 1
ATOM 666 C C . GLY A 1 109 ? -27.029 20.514 62.520 1.00 35.72 91 GLY A C 1
ATOM 667 O O . GLY A 1 109 ? -27.395 21.656 62.253 1.00 33.43 91 GLY A O 1
ATOM 668 N N . TRP A 1 110 ? -26.530 20.199 63.713 1.00 38.71 92 TRP A N 1
ATOM 669 C CA . TRP A 1 110 ? -26.377 21.240 64.720 1.00 38.94 92 TRP A CA 1
ATOM 670 C C . TRP A 1 110 ? -25.453 22.312 64.172 1.00 40.71 92 TRP A C 1
ATOM 671 O O . TRP A 1 110 ? -24.506 22.024 63.432 1.00 34.85 92 TRP A O 1
ATOM 682 N N . ARG A 1 111 ? -25.773 23.563 64.476 1.00 39.10 93 ARG A N 1
ATOM 683 C CA . ARG A 1 111 ? -25.017 24.692 63.968 1.00 40.82 93 ARG A CA 1
ATOM 684 C C . ARG A 1 111 ? -24.246 25.329 65.110 1.00 41.51 93 ARG A C 1
ATOM 685 O O . ARG A 1 111 ? -24.809 25.565 66.185 1.00 42.11 93 ARG A O 1
ATOM 693 N N . TYR A 1 112 ? -22.968 25.621 64.867 1.00 38.16 94 TYR A N 1
ATOM 694 C CA . TYR A 1 112 ? -22.113 26.254 65.856 1.00 40.42 94 TYR A CA 1
ATOM 695 C C . TYR A 1 112 ? -21.687 27.633 65.364 1.00 41.39 94 TYR A C 1
ATOM 696 O O . TYR A 1 112 ? -21.438 27.831 64.166 1.00 39.96 94 TYR A O 1
ATOM 705 N N . ASP A 1 113 ? -21.619 28.592 66.293 1.00 46.40 95 ASP A N 1
ATOM 706 C CA . ASP A 1 113 ? -21.139 29.930 65.967 1.00 47.10 95 ASP A CA 1
ATOM 707 C C . ASP A 1 113 ? -19.655 30.019 66.279 1.00 45.82 95 ASP A C 1
ATOM 708 O O . ASP A 1 113 ? -19.056 29.065 66.778 1.00 44.01 95 ASP A O 1
ATOM 713 N N . GLU A 1 114 ? -19.077 31.209 66.052 1.00 43.19 96 GLU A N 1
ATOM 714 C CA . GLU A 1 114 ? -17.642 31.435 66.217 1.00 44.64 96 GLU A CA 1
ATOM 715 C C . GLU A 1 114 ? -17.151 31.182 67.634 1.00 43.02 96 GLU A C 1
ATOM 716 O O . GLU A 1 114 ? -15.940 31.002 67.835 1.00 45.67 96 GLU A O 1
ATOM 722 N N . ALA A 1 115 ? -18.042 31.169 68.621 1.00 43.31 97 ALA A N 1
ATOM 723 C CA . ALA A 1 115 ? -17.653 30.909 69.999 1.00 46.53 97 ALA A CA 1
ATOM 724 C C . ALA A 1 115 ? -17.831 29.457 70.389 1.00 47.83 97 ALA A C 1
ATOM 725 O O . ALA A 1 115 ? -17.604 29.114 71.552 1.00 44.58 97 ALA A O 1
ATOM 727 N N . GLY A 1 116 ? -18.241 28.597 69.455 1.00 48.23 98 GLY A N 1
ATOM 728 C CA . GLY A 1 116 ? -18.485 27.204 69.780 1.00 45.62 98 GLY A CA 1
ATOM 729 C C . GLY A 1 116 ? -19.824 26.909 70.427 1.00 45.42 98 GLY A C 1
ATOM 730 O O . GLY A 1 116 ? -20.042 25.768 70.854 1.00 44.37 98 GLY A O 1
ATOM 731 N N . ALA A 1 117 ? -20.725 27.891 70.515 1.00 44.91 99 ALA A N 1
ATOM 732 C CA . ALA A 1 117 ? -22.055 27.666 71.064 1.00 43.09 99 ALA A CA 1
ATOM 733 C C . ALA A 1 117 ? -22.976 27.148 69.971 1.00 42.80 99 ALA A C 1
ATOM 734 O O . ALA A 1 117 ? -22.984 27.672 68.855 1.00 44.81 99 ALA A O 1
ATOM 736 N N . CYS A 1 118 ? -23.736 26.111 70.277 1.00 43.22 100 CYS A N 1
ATOM 737 C CA . CYS A 1 118 ? -24.698 25.607 69.316 1.00 43.95 100 CYS A CA 1
ATOM 738 C C . CYS A 1 118 ? -25.881 26.569 69.280 1.00 50.23 100 CYS A C 1
ATOM 739 O O . CYS A 1 118 ? -26.508 26.810 70.313 1.00 49.09 100 CYS A O 1
ATOM 742 N N . GLN A 1 119 ? -26.171 27.132 68.103 1.00 50.55 101 GLN A N 1
ATOM 743 C CA . GLN A 1 119 ? -27.236 28.112 67.938 1.00 51.85 101 GLN A CA 1
ATOM 744 C C . GLN A 1 119 ? -28.484 27.550 67.256 1.00 55.99 101 GLN A C 1
ATOM 745 O O . GLN A 1 119 ? -29.516 28.234 67.220 1.00 52.17 101 GLN A O 1
ATOM 751 N N . LEU A 1 120 ? -28.437 26.314 66.754 1.00 49.65 102 LEU A N 1
ATOM 752 C CA . LEU A 1 120 ? -29.631 25.689 66.197 1.00 48.75 102 LEU A CA 1
ATOM 753 C C . LEU A 1 120 ? -29.504 24.178 66.278 1.00 54.15 102 LEU A C 1
ATOM 754 O O . LEU A 1 120 ? -28.496 23.611 65.842 1.00 46.94 102 LEU A O 1
ATOM 759 N N . ILE A 1 121 ? -30.526 23.548 66.844 1.00 48.10 103 ILE A N 1
ATOM 760 C CA . ILE A 1 121 ? -30.755 22.113 66.760 1.00 49.04 103 ILE A CA 1
ATOM 761 C C . ILE A 1 121 ? -31.947 21.902 65.829 1.00 54.92 103 ILE A C 1
ATOM 762 O O . ILE A 1 121 ? -33.094 22.175 66.225 1.00 53.05 103 ILE A O 1
ATOM 767 N N . PRO A 1 122 ? -31.728 21.466 64.581 1.00 48.44 104 PRO A N 1
ATOM 768 C CA . PRO A 1 122 ? -32.837 21.445 63.610 1.00 52.53 104 PRO A CA 1
ATOM 769 C C . PRO A 1 122 ? -33.951 20.470 63.968 1.00 56.14 104 PRO A C 1
ATOM 770 O O . PRO A 1 122 ? -35.078 20.636 63.475 1.00 60.86 104 PRO A O 1
ATOM 774 N N . ALA A 1 123 ? -33.684 19.484 64.833 1.00 55.65 105 ALA A N 1
ATOM 775 C CA . ALA A 1 123 ? -34.730 18.546 65.238 1.00 61.11 105 ALA A CA 1
ATOM 776 C C . ALA A 1 123 ? -35.754 19.197 66.168 1.00 66.78 105 ALA A C 1
ATOM 777 O O . ALA A 1 123 ? -36.945 18.871 66.104 1.00 68.21 105 ALA A O 1
ATOM 779 N N . CYS A 1 124 ? -35.317 20.107 67.050 1.00 67.01 106 CYS A N 1
ATOM 780 C CA . CYS A 1 124 ? -36.214 20.839 67.953 1.00 66.33 106 CYS A CA 1
ATOM 781 C C . CYS A 1 124 ? -35.846 22.317 67.918 1.00 65.28 106 CYS A C 1
ATOM 782 O O . CYS A 1 124 ? -35.209 22.830 68.846 1.00 67.39 106 CYS A O 1
ATOM 785 N N . PRO A 1 125 ? -36.262 23.046 66.871 1.00 65.76 107 PRO A N 1
ATOM 786 C CA . PRO A 1 125 ? -35.683 24.377 66.625 1.00 71.64 107 PRO A CA 1
ATOM 787 C C . PRO A 1 125 ? -36.339 25.559 67.335 1.00 77.79 107 PRO A C 1
ATOM 788 O O . PRO A 1 125 ? -36.143 26.689 66.877 1.00 79.04 107 PRO A O 1
ATOM 792 N N . ASP A 1 126 ? -37.077 25.364 68.433 1.00 78.39 108 ASP A N 1
ATOM 793 C CA . ASP A 1 126 ? -37.854 26.495 68.982 1.00 85.32 108 ASP A CA 1
ATOM 794 C C . ASP A 1 126 ? -37.785 26.986 70.464 1.00 87.06 108 ASP A C 1
ATOM 795 O O . ASP A 1 126 ? -38.790 27.530 70.934 1.00 92.58 108 ASP A O 1
ATOM 800 N N . LYS A 1 127 ? -36.692 26.823 71.220 1.00 85.28 109 LYS A N 1
ATOM 801 C CA . LYS A 1 127 ? -35.637 25.846 70.994 1.00 82.84 109 LYS A CA 1
ATOM 802 C C . LYS A 1 127 ? -35.740 24.909 72.239 1.00 79.88 109 LYS A C 1
ATOM 803 O O . LYS A 1 127 ? -36.440 23.904 72.109 1.00 81.11 109 LYS A O 1
ATOM 809 N N . SER A 1 128 ? -35.165 25.159 73.432 1.00 76.54 110 SER A N 1
ATOM 810 C CA . SER A 1 128 ? -34.163 26.159 73.815 1.00 77.80 110 SER A CA 1
ATOM 811 C C . SER A 1 128 ? -32.879 25.388 74.096 1.00 76.73 110 SER A C 1
ATOM 812 O O . SER A 1 128 ? -32.903 24.380 74.807 1.00 78.23 110 SER A O 1
ATOM 815 N N . ILE A 1 129 ? -31.762 25.852 73.550 1.00 73.71 111 ILE A N 1
ATOM 816 C CA . ILE A 1 129 ? -30.567 25.019 73.469 1.00 67.33 111 ILE A CA 1
ATOM 817 C C . ILE A 1 129 ? -29.866 24.968 74.821 1.00 69.00 111 ILE A C 1
ATOM 818 O O . ILE A 1 129 ? -29.522 26.005 75.403 1.00 71.20 111 ILE A O 1
ATOM 823 N N . SER A 1 130 ? -29.656 23.748 75.323 1.00 65.92 112 SER A N 1
ATOM 824 C CA . SER A 1 130 ? -28.892 23.482 76.537 1.00 66.21 112 SER A CA 1
ATOM 825 C C . SER A 1 130 ? -27.505 24.120 76.487 1.00 65.94 112 SER A C 1
ATOM 826 O O . SER A 1 130 ? -26.896 24.197 75.413 1.00 63.92 112 SER A O 1
ATOM 829 N N . PRO A 1 131 ? -26.975 24.596 77.620 1.00 65.45 113 PRO A N 1
ATOM 830 C CA . PRO A 1 131 ? -25.573 2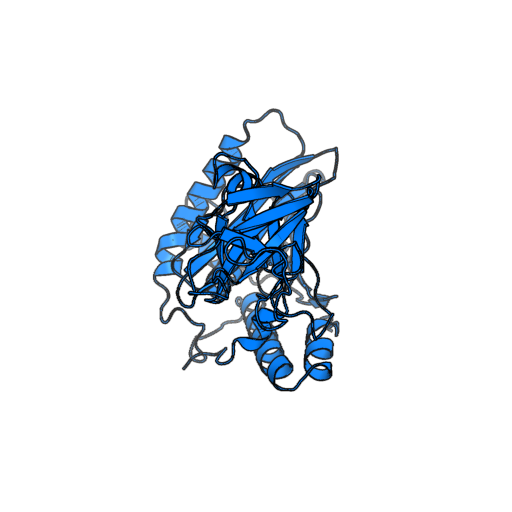5.059 77.640 1.00 67.78 113 PRO A CA 1
ATOM 831 C C . PRO A 1 131 ? -24.559 23.937 77.431 1.00 63.08 113 PRO A C 1
ATOM 832 O O . PRO A 1 131 ? -23.426 24.213 77.008 1.00 57.69 113 PRO A O 1
ATOM 836 N N . ARG A 1 132 ? -24.935 22.688 77.728 1.00 60.29 114 ARG A N 1
ATOM 837 C CA . ARG A 1 132 ? -24.109 21.520 77.440 1.00 55.53 114 ARG A CA 1
ATOM 838 C C . ARG A 1 132 ? -23.762 21.406 75.954 1.00 59.37 114 ARG A C 1
ATOM 839 O O . ARG A 1 132 ? -22.746 20.789 75.610 1.00 59.41 114 ARG A O 1
ATOM 847 N N . ALA A 1 133 ? -24.572 22.001 75.074 1.00 53.74 115 ALA A N 1
ATOM 848 C CA . ALA A 1 133 ? -24.400 21.899 73.626 1.00 52.16 115 ALA A CA 1
ATOM 849 C C . ALA A 1 133 ? -23.415 22.969 73.170 1.00 54.96 115 ALA A C 1
ATOM 850 O O . ALA A 1 133 ? -23.773 24.040 72.672 1.00 54.66 115 ALA A O 1
ATOM 852 N N . LYS A 1 134 ? -22.143 22.661 73.339 1.00 51.49 116 LYS A N 1
ATOM 853 C CA . LYS A 1 134 ? -21.113 23.667 73.157 1.00 52.02 116 LYS A CA 1
ATOM 854 C C . LYS A 1 134 ? -19.790 22.940 73.004 1.00 49.34 116 LYS A C 1
ATOM 855 O O . LYS A 1 134 ? -19.556 21.926 73.670 1.00 52.17 116 LYS A O 1
ATOM 861 N N . ILE A 1 135 ? -18.957 23.438 72.099 1.00 44.40 117 ILE A N 1
ATOM 862 C CA . ILE A 1 135 ? -17.637 22.881 71.848 1.00 42.35 117 ILE A CA 1
ATOM 863 C C . ILE A 1 135 ? -16.597 23.934 72.207 1.00 45.87 117 ILE A C 1
ATOM 864 O O . ILE A 1 135 ? -16.865 25.138 72.151 1.00 47.44 117 ILE A O 1
ATOM 869 N N . SER A 1 136 ? -15.402 23.470 72.577 1.00 38.24 118 SER A N 1
ATOM 870 C CA . SER A 1 136 ? -14.298 24.373 72.856 1.00 43.68 118 SER A CA 1
ATOM 871 C C . SER A 1 136 ? -13.917 25.150 71.608 1.00 45.67 118 SER A C 1
ATOM 872 O O . SER A 1 136 ? -13.788 24.582 70.519 1.00 43.27 118 SER A O 1
ATOM 875 N N . SER A 1 137 ? -13.734 26.453 71.780 1.00 43.34 119 SER A N 1
ATOM 876 C CA . SER A 1 137 ? -13.347 27.374 70.728 1.00 38.89 119 SER A CA 1
ATOM 877 C C . SER A 1 137 ? -11.998 27.946 71.128 1.00 40.90 119 SER A C 1
ATOM 878 O O . SER A 1 137 ? -11.760 28.166 72.315 1.00 45.97 119 SER A O 1
ATOM 881 N N . PHE A 1 138 ? -11.085 28.150 70.172 1.00 36.77 120 PHE A N 1
ATOM 882 C CA . PHE A 1 138 ? -9.716 28.493 70.539 1.00 38.58 120 PHE A CA 1
ATOM 883 C C . PHE A 1 138 ? -9.272 29.775 69.857 1.00 37.45 120 PHE A C 1
ATOM 884 O O . PHE A 1 138 ? -9.778 30.141 68.796 1.00 39.23 120 PHE A O 1
ATOM 892 N N . ASP A 1 139 ? -8.301 30.449 70.475 1.00 41.11 121 ASP A N 1
ATOM 893 C CA . ASP A 1 139 ? -7.602 31.550 69.814 1.00 38.74 121 ASP A CA 1
ATOM 894 C C . ASP A 1 139 ? -7.123 31.142 68.428 1.00 39.49 121 ASP A C 1
ATOM 895 O O . ASP A 1 139 ? -6.517 30.080 68.255 1.00 37.56 121 ASP A O 1
ATOM 900 N N . CYS A 1 140 ? -7.330 32.023 67.458 1.00 36.28 122 CYS A N 1
ATOM 901 C CA . CYS A 1 140 ? -7.046 31.698 66.070 1.00 39.38 122 CYS A CA 1
ATOM 902 C C . CYS A 1 140 ? -6.940 33.001 65.307 1.00 34.54 122 CYS A C 1
ATOM 903 O O . CYS A 1 140 ? -7.863 33.811 65.355 1.00 43.79 122 CYS A O 1
ATOM 906 N N . GLU A 1 141 ? -5.808 33.215 64.641 1.00 39.39 123 GLU A N 1
ATOM 907 C CA . GLU A 1 141 ? -5.561 34.451 63.909 1.00 41.59 123 GLU A CA 1
ATOM 908 C C . GLU A 1 141 ? -4.702 34.130 62.699 1.00 38.34 123 GLU A C 1
ATOM 909 O O . GLU A 1 141 ? -3.836 33.256 62.760 1.00 41.11 123 GLU A O 1
ATOM 915 N N . VAL A 1 142 ? -4.935 34.853 61.609 1.00 35.37 124 VAL A N 1
ATOM 916 C CA . VAL A 1 142 ? -4.128 34.734 60.398 1.00 38.15 124 VAL A CA 1
ATOM 917 C C . VAL A 1 142 ? -3.017 35.780 60.445 1.00 38.77 124 VAL A C 1
ATOM 918 O O . VAL A 1 142 ? -3.282 36.976 60.592 1.00 37.52 124 VAL A O 1
ATOM 922 N N . LYS A 1 143 ? -1.770 35.345 60.312 1.00 37.69 125 LYS A N 1
ATOM 923 C CA . LYS A 1 143 ? -0.680 36.306 60.233 1.00 36.82 125 LYS A CA 1
ATOM 924 C C . LYS A 1 143 ? 0.378 35.748 59.302 1.00 37.59 125 LYS A C 1
ATOM 925 O O . LYS A 1 143 ? 0.684 34.560 59.352 1.00 37.03 125 LYS A O 1
ATOM 931 N N . TYR A 1 144 ? 0.910 36.608 58.441 1.00 35.29 126 TYR A N 1
ATOM 932 C CA . TYR A 1 144 ? 1.848 36.218 57.390 1.00 37.36 126 TYR A CA 1
ATOM 933 C C . TYR A 1 144 ? 1.255 35.150 56.466 1.00 39.54 126 TYR A C 1
ATOM 934 O O . TYR A 1 144 ? 1.982 34.280 55.963 1.00 36.22 126 TYR A O 1
ATOM 943 N N . ASP A 1 145 ? -0.060 35.207 56.249 1.00 35.88 127 ASP A N 1
ATOM 944 C CA . ASP A 1 145 ? -0.781 34.245 55.412 1.00 38.37 127 ASP A CA 1
ATOM 945 C C . ASP A 1 145 ? -0.644 32.827 55.951 1.00 37.27 127 ASP A C 1
ATOM 946 O O . ASP A 1 145 ? -0.613 31.852 55.193 1.00 36.56 127 ASP A O 1
ATOM 951 N N . ILE A 1 146 ? -0.584 32.715 57.275 1.00 36.53 128 ILE A N 1
ATOM 952 C CA . ILE A 1 146 ? -0.560 31.437 57.967 1.00 35.25 128 ILE A CA 1
ATOM 953 C C . ILE A 1 146 ? -1.626 31.466 59.050 1.00 35.35 128 ILE A C 1
ATOM 954 O O . ILE A 1 146 ? -1.880 32.521 59.639 1.00 32.58 128 ILE A O 1
ATOM 959 N N . VAL A 1 147 ? -2.281 30.326 59.287 1.00 33.81 129 VAL A N 1
ATOM 960 C CA . VAL A 1 147 ? -3.285 30.199 60.339 1.00 32.62 129 VAL A CA 1
ATOM 961 C C . VAL A 1 147 ? -2.627 29.719 61.631 1.00 36.17 129 VAL A C 1
ATOM 962 O O . VAL A 1 147 ? -2.040 28.630 61.675 1.00 35.22 129 VAL A O 1
ATOM 966 N N . TRP A 1 148 ? -2.765 30.517 62.693 1.00 35.37 130 TRP A N 1
ATOM 967 C CA . TRP A 1 148 ? -2.172 30.260 64.001 1.00 31.81 130 TRP A CA 1
ATOM 968 C C . TRP A 1 148 ? -3.267 29.954 65.004 1.00 32.69 130 TRP A C 1
ATOM 969 O O . TRP A 1 148 ? -4.338 30.571 64.984 1.00 35.74 130 TRP A O 1
ATOM 980 N N . VAL A 1 149 ? -2.995 29.016 65.890 1.00 33.65 131 VAL A N 1
ATOM 981 C CA . VAL A 1 149 ? -3.922 28.633 66.937 1.00 31.77 131 VAL A CA 1
ATOM 982 C C . VAL A 1 149 ? -3.158 28.587 68.256 1.00 36.52 131 VAL A C 1
ATOM 983 O O . VAL A 1 149 ? -2.022 28.106 68.315 1.00 35.67 131 VAL A O 1
ATOM 987 N N . ARG A 1 150 ? -3.802 29.066 69.318 1.00 35.62 132 ARG A N 1
ATOM 988 C CA . ARG A 1 150 ? -3.303 28.931 70.680 1.00 39.30 132 ARG A CA 1
ATOM 989 C C . ARG A 1 150 ? -4.379 28.236 71.496 1.00 40.10 132 ARG A C 1
ATOM 990 O O . ARG A 1 150 ? -5.505 28.731 71.594 1.00 38.85 132 ARG A O 1
ATOM 998 N N . LEU A 1 151 ? -4.039 27.073 72.054 1.00 40.21 133 LEU A N 1
ATOM 999 C CA . LEU A 1 151 ? -5.041 26.263 72.716 1.00 36.78 133 LEU A CA 1
ATOM 1000 C C . LEU A 1 151 ? -5.410 26.792 74.088 1.00 41.73 133 LEU A C 1
ATOM 1001 O O . LEU A 1 151 ? -6.533 26.555 74.546 1.00 41.60 133 LEU A O 1
ATOM 1006 N N . ASP A 1 152 ? -4.491 27.463 74.774 1.00 41.81 134 ASP A N 1
ATOM 1007 C CA . ASP A 1 152 ? -4.747 27.892 76.141 1.00 46.23 134 ASP A CA 1
ATOM 1008 C C . ASP A 1 152 ? -4.348 29.347 76.309 1.00 42.99 134 ASP A C 1
ATOM 1009 O O . ASP A 1 152 ? -3.179 29.706 76.115 1.00 42.11 134 ASP A O 1
ATOM 1014 N N . ASN A 1 153 ? -5.351 30.151 76.687 1.00 45.76 135 ASN A N 1
ATOM 1015 C CA . ASN A 1 153 ? -5.359 31.578 76.988 1.00 52.17 135 ASN A CA 1
ATOM 1016 C C . ASN A 1 153 ? -4.883 31.940 78.382 1.00 51.08 135 ASN A C 1
ATOM 1017 O O . ASN A 1 153 ? -4.539 33.106 78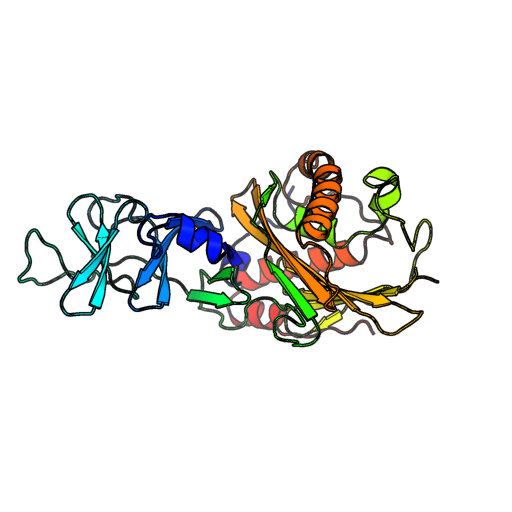.603 1.00 50.17 135 ASN A O 1
ATOM 1022 N N . SER A 1 154 ? -4.941 30.994 79.327 1.00 50.68 136 SER A N 1
ATOM 1023 C CA . SER A 1 154 ? -4.955 31.324 80.750 1.00 53.37 136 SER A CA 1
ATOM 1024 C C . SER A 1 154 ? -3.813 32.248 81.153 1.00 56.13 136 SER A C 1
ATOM 1025 O O . SER A 1 154 ? -4.007 33.162 81.960 1.00 60.45 136 SER A O 1
ATOM 1028 N N . PHE A 1 155 ? -2.614 32.022 80.625 1.00 49.81 137 PHE A N 1
ATOM 1029 C CA . PHE A 1 155 ? -1.441 32.697 81.162 1.00 49.60 137 PHE A CA 1
ATOM 1030 C C . PHE A 1 155 ? -1.107 33.989 80.429 1.00 54.39 137 PHE A C 1
ATOM 1031 O O . PHE A 1 155 ? -0.235 34.732 80.898 1.00 52.62 137 PHE A O 1
ATOM 1039 N N . ASP A 1 156 ? -1.776 34.258 79.301 1.00 50.20 138 ASP A N 1
ATOM 1040 C CA . ASP A 1 156 ? -1.788 35.561 78.616 1.00 51.98 138 ASP A CA 1
ATOM 1041 C C . ASP A 1 156 ? -0.404 36.212 78.539 1.00 55.61 138 ASP A C 1
ATOM 1042 O O . ASP A 1 156 ? -0.221 37.379 78.894 1.00 52.67 138 ASP A O 1
ATOM 1047 N N . CYS A 1 157 ? 0.594 35.454 78.046 1.00 46.73 139 CYS A N 1
ATOM 1048 C CA . CYS A 1 157 ? 1.912 36.062 77.896 1.00 48.28 139 CYS A CA 1
ATOM 1049 C C . CYS A 1 157 ? 2.663 35.642 76.636 1.00 50.70 139 CYS A C 1
ATOM 1050 O O . CYS A 1 157 ? 3.877 35.881 76.548 1.00 46.60 139 CYS A O 1
ATOM 1053 N N . THR A 1 158 ? 1.991 35.051 75.650 1.00 45.50 140 THR A N 1
ATOM 1054 C CA . THR A 1 158 ? 2.649 34.618 74.426 1.00 42.03 140 THR A CA 1
ATOM 1055 C C . THR A 1 158 ? 2.033 35.333 73.230 1.00 42.84 140 THR A C 1
ATOM 1056 O O . THR A 1 158 ? 0.870 35.754 73.262 1.00 42.82 140 THR A O 1
ATOM 1060 N N . GLN A 1 159 ? 2.821 35.482 72.172 1.00 40.69 141 GLN A N 1
ATOM 1061 C CA . GLN A 1 159 ? 2.337 36.119 70.955 1.00 42.01 141 GLN A CA 1
ATOM 1062 C C . GLN A 1 159 ? 2.758 35.308 69.733 1.00 42.31 141 GLN A C 1
ATOM 1063 O O . GLN A 1 159 ? 3.563 34.373 69.819 1.00 41.36 141 GLN A O 1
ATOM 1069 N N . ILE A 1 160 ? 2.211 35.689 68.587 1.00 41.83 142 ILE A N 1
ATOM 1070 C CA . ILE A 1 160 ? 2.500 34.967 67.346 1.00 42.51 142 ILE A CA 1
ATOM 1071 C C . ILE A 1 160 ? 3.956 35.201 66.953 1.00 41.56 142 ILE A C 1
ATOM 1072 O O . ILE A 1 160 ? 4.435 36.351 66.991 1.00 41.65 142 ILE A O 1
ATOM 1077 N N . PRO A 1 161 ? 4.676 34.150 66.582 1.00 39.45 143 PRO A N 1
ATOM 1078 C CA . PRO A 1 161 ? 6.103 34.271 66.289 1.00 36.02 143 PRO A CA 1
ATOM 1079 C C . PRO A 1 161 ? 6.477 35.431 65.383 1.00 42.37 143 PRO A C 1
ATOM 1080 O O . PRO A 1 161 ? 5.708 35.876 64.523 1.00 40.05 143 PRO A O 1
ATOM 1084 N N . TYR A 1 162 ? 7.715 35.876 65.572 1.00 36.99 144 TYR A N 1
ATOM 1085 C CA . TYR A 1 162 ? 8.261 36.992 64.832 1.00 40.29 144 TYR A CA 1
ATOM 1086 C C . TYR A 1 162 ? 8.735 36.571 63.445 1.00 39.52 144 TYR A C 1
ATOM 1087 O O . TYR A 1 162 ? 9.514 35.623 63.303 1.00 39.23 144 TYR A O 1
ATOM 1096 N N . LEU A 1 163 ? 8.323 37.327 62.431 1.00 41.26 145 LEU A N 1
ATOM 1097 C CA . LEU A 1 163 ? 8.900 37.266 61.097 1.00 41.76 145 LEU A CA 1
ATOM 1098 C C . LEU A 1 163 ? 9.170 38.693 60.647 1.00 41.27 145 LEU A C 1
ATOM 1099 O O . LEU A 1 163 ? 8.333 39.573 60.833 1.00 40.95 145 LEU A O 1
ATOM 1104 N N . SER A 1 164 ? 10.339 38.931 60.071 1.00 44.35 146 SER A N 1
ATOM 1105 C CA . SER A 1 164 ? 10.691 40.275 59.646 1.00 45.26 146 SER A CA 1
ATOM 1106 C C . SER A 1 164 ? 10.366 40.462 58.171 1.00 48.70 146 SER A C 1
ATOM 1107 O O . SER A 1 164 ? 10.428 39.514 57.377 1.00 42.02 146 SER A O 1
ATOM 1110 N N . ASP A 1 165 ? 10.009 41.701 57.816 1.00 44.82 147 ASP A N 1
ATOM 1111 C CA . ASP A 1 165 ? 9.949 42.198 56.437 1.00 45.08 147 ASP A CA 1
ATOM 1112 C C . ASP A 1 165 ? 8.776 41.670 55.618 1.00 45.71 147 ASP A C 1
ATOM 1113 O O . ASP A 1 165 ? 8.790 41.845 54.392 1.00 48.53 147 ASP A O 1
ATOM 1118 N N . PHE A 1 166 ? 7.764 41.058 56.231 1.00 44.29 148 PHE A N 1
ATOM 1119 C CA . PHE A 1 166 ? 6.609 40.621 55.454 1.00 47.83 148 PHE A CA 1
ATOM 1120 C C . PHE A 1 166 ? 5.982 41.800 54.723 1.00 53.05 148 PHE A C 1
ATOM 1121 O O . PHE A 1 166 ? 5.561 41.668 53.568 1.00 49.62 148 PHE A O 1
ATOM 1129 N N . ASP A 1 167 ? 5.982 42.978 55.349 1.00 53.93 149 ASP A N 1
ATOM 1130 C CA . ASP A 1 167 ? 5.363 44.173 54.794 1.00 57.94 149 ASP A CA 1
ATOM 1131 C C . ASP A 1 167 ? 6.361 45.159 54.199 1.00 56.82 149 ASP A C 1
ATOM 1132 O O . ASP A 1 167 ? 5.981 46.289 53.892 1.00 61.87 149 ASP A O 1
ATOM 1137 N N . ASN A 1 168 ? 7.612 44.765 54.017 1.00 54.73 150 ASN A N 1
ATOM 1138 C CA . ASN A 1 168 ? 8.636 45.656 53.481 1.00 54.18 150 ASN A CA 1
ATOM 1139 C C . ASN A 1 168 ? 8.490 45.780 51.968 1.00 58.84 150 ASN A C 1
ATOM 1140 O O . ASN A 1 168 ? 8.794 44.832 51.229 1.00 56.35 150 ASN A O 1
ATOM 1145 N N . PRO A 1 169 ? 8.082 46.949 51.463 1.00 60.86 151 PRO A N 1
ATOM 1146 C CA . PRO A 1 169 ? 7.768 47.064 50.030 1.00 56.13 151 PRO A CA 1
ATOM 1147 C C . PRO A 1 169 ? 8.983 46.973 49.120 1.00 52.16 151 PRO A C 1
ATOM 1148 O O . PRO A 1 169 ? 8.809 46.900 47.896 1.00 56.06 151 PRO A O 1
ATOM 1152 N N . ASP A 1 170 ? 10.201 46.971 49.656 1.00 53.52 152 ASP A N 1
ATOM 1153 C CA . ASP A 1 170 ? 11.354 46.699 48.808 1.00 51.57 152 ASP A CA 1
ATOM 1154 C C . ASP A 1 170 ? 11.594 45.211 48.587 1.00 53.28 152 ASP A C 1
ATOM 1155 O O . ASP A 1 170 ? 12.481 44.856 47.800 1.00 56.52 152 ASP A O 1
ATOM 1160 N N . MET A 1 171 ? 10.851 44.337 49.257 1.00 50.68 153 MET A N 1
ATOM 1161 C CA . MET A 1 171 ? 11.129 42.909 49.204 1.00 51.93 153 MET A CA 1
ATOM 1162 C C . MET A 1 171 ? 9.897 42.147 48.728 1.00 51.60 153 MET A C 1
ATOM 1163 O O . MET A 1 171 ? 8.798 42.696 48.624 1.00 49.02 153 MET A O 1
ATOM 1168 N N . GLN A 1 172 ? 10.087 40.872 48.394 1.00 49.49 154 GLN A N 1
ATOM 1169 C CA . GLN A 1 172 ? 8.961 40.031 48.012 1.00 47.75 154 GLN A CA 1
ATOM 1170 C C . GLN A 1 172 ? 8.988 38.737 48.814 1.00 43.95 154 GLN A C 1
ATOM 1171 O O . GLN A 1 172 ? 10.056 38.230 49.169 1.00 40.57 154 GLN A O 1
ATOM 1177 N N . VAL A 1 173 ? 7.792 38.208 49.084 1.00 39.58 155 VAL A N 1
ATOM 1178 C CA . VAL A 1 173 ? 7.596 37.108 50.016 1.00 38.85 155 VAL A CA 1
ATOM 1179 C C . VAL A 1 173 ? 7.160 35.852 49.260 1.00 44.67 155 VAL A C 1
ATOM 1180 O O . VAL A 1 173 ? 6.410 35.929 48.274 1.00 38.27 155 VAL A O 1
ATOM 1184 N N . ILE A 1 174 ? 7.650 34.695 49.723 1.00 40.44 156 ILE A N 1
ATOM 1185 C CA . ILE A 1 174 ? 7.133 33.373 49.363 1.00 36.82 156 ILE A CA 1
ATOM 1186 C C . ILE A 1 174 ? 6.686 32.702 50.651 1.00 36.21 156 ILE A C 1
ATOM 1187 O O . ILE A 1 174 ? 7.506 32.480 51.549 1.00 35.38 156 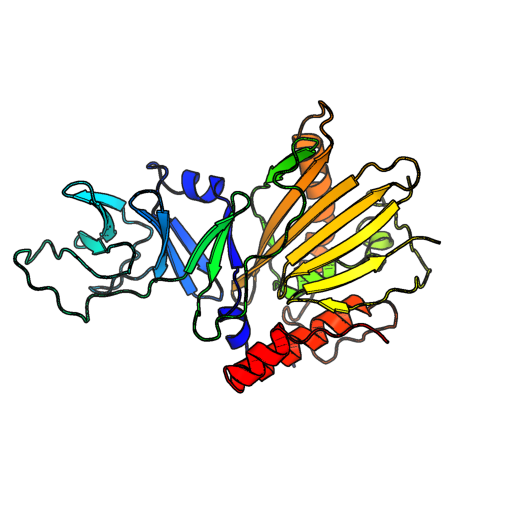ILE A O 1
ATOM 1192 N N . VAL A 1 175 ? 5.403 32.380 50.749 1.00 35.16 157 VAL A N 1
ATOM 1193 C CA . VAL A 1 175 ? 4.880 31.535 51.816 1.00 33.88 157 VAL A CA 1
ATOM 1194 C C . VAL A 1 175 ? 4.744 30.123 51.244 1.00 38.26 157 VAL A C 1
ATOM 1195 O O . VAL A 1 175 ? 3.871 29.844 50.413 1.00 34.58 157 VAL A O 1
ATOM 1199 N N . ALA A 1 176 ? 5.629 29.234 51.658 1.00 36.68 158 ALA A N 1
ATOM 1200 C CA . ALA A 1 176 ? 5.687 27.899 51.086 1.00 36.17 158 ALA A CA 1
ATOM 1201 C C . ALA A 1 176 ? 4.535 27.039 51.598 1.00 32.68 158 ALA A C 1
ATOM 1202 O O . ALA A 1 176 ? 4.027 27.246 52.705 1.00 34.10 158 ALA A O 1
ATOM 1204 N N . ASP A 1 177 ? 4.112 26.065 50.781 1.00 34.72 159 ASP A N 1
ATOM 1205 C CA . ASP A 1 177 ? 3.261 25.002 51.312 1.00 36.11 159 ASP A CA 1
ATOM 1206 C C . ASP A 1 177 ? 3.973 24.354 52.492 1.00 33.22 159 ASP A C 1
ATOM 1207 O O . ASP A 1 177 ? 5.199 24.249 52.509 1.00 32.10 159 ASP A O 1
ATOM 1212 N N . SER A 1 178 ? 3.208 23.928 53.482 1.00 32.16 160 SER A N 1
ATOM 1213 C CA . SER A 1 178 ? 3.830 23.281 54.634 1.00 34.73 160 SER A CA 1
ATOM 1214 C C . SER A 1 178 ? 4.274 21.851 54.291 1.00 37.56 160 SER A C 1
ATOM 1215 O O . SER A 1 178 ? 3.813 21.242 53.322 1.00 33.27 160 SER A O 1
ATOM 1218 N N . TYR A 1 179 ? 5.181 21.303 55.102 1.00 33.93 161 TYR A N 1
ATOM 1219 C CA . TYR A 1 179 ? 5.649 19.940 54.872 1.00 31.63 161 TYR A CA 1
ATOM 1220 C C . TYR A 1 179 ? 5.785 19.223 56.209 1.00 36.22 161 TYR A C 1
ATOM 1221 O O . TYR A 1 179 ? 6.066 19.847 57.242 1.00 30.76 161 TYR A O 1
ATOM 1230 N N . ILE A 1 180 ? 5.571 17.899 56.175 1.00 31.07 162 ILE A N 1
ATOM 1231 C CA . ILE A 1 180 ? 5.600 17.042 57.360 1.00 32.64 162 ILE A CA 1
ATOM 1232 C C . ILE A 1 180 ? 6.967 16.364 57.414 1.00 33.44 162 ILE A C 1
ATOM 1233 O O . ILE A 1 180 ? 7.472 15.888 56.388 1.00 29.67 162 ILE A O 1
ATOM 1238 N N . TRP A 1 181 ? 7.592 16.363 58.592 1.00 29.89 163 TRP A N 1
ATOM 1239 C CA . TRP A 1 181 ? 8.714 15.473 58.889 1.00 34.09 163 TRP A CA 1
ATOM 1240 C C . TRP A 1 181 ? 8.280 14.537 60.004 1.00 31.54 163 TRP A C 1
ATOM 1241 O O . TRP A 1 181 ? 7.552 14.950 60.921 1.00 31.52 163 TRP A O 1
ATOM 1252 N N . GLU A 1 182 ? 8.731 13.282 59.930 1.00 31.48 164 GLU A N 1
ATOM 1253 C CA . GLU A 1 182 ? 8.466 12.296 60.985 1.00 31.87 164 GLU A CA 1
ATOM 1254 C C . GLU A 1 182 ? 9.533 12.414 62.081 1.00 35.89 164 GLU A C 1
ATOM 1255 O O . GLU A 1 182 ? 10.397 11.548 62.288 1.00 34.20 164 GLU A O 1
ATOM 1261 N N . THR A 1 183 ? 9.467 13.547 62.771 1.00 33.23 165 THR A N 1
ATOM 1262 C CA . THR A 1 183 ? 10.228 13.797 63.982 1.00 31.91 165 THR A CA 1
ATOM 1263 C C . THR A 1 183 ? 9.441 14.821 64.782 1.00 35.07 165 THR A C 1
ATOM 1264 O O . THR A 1 183 ? 8.448 15.364 64.304 1.00 33.34 165 THR A O 1
ATOM 1268 N N . VAL A 1 184 ? 9.894 15.098 66.002 1.00 32.90 166 VAL A N 1
ATOM 1269 C CA . VAL A 1 184 ? 9.244 16.096 66.832 1.00 33.76 166 VAL A CA 1
ATOM 1270 C C . VAL A 1 184 ? 9.804 17.473 66.503 1.00 34.83 166 VAL A C 1
ATOM 1271 O O . VAL A 1 184 ? 10.898 17.626 65.939 1.00 31.30 166 VAL A O 1
ATOM 1275 N N . ALA A 1 185 ? 9.036 18.499 66.872 1.00 34.76 167 ALA A N 1
ATOM 1276 C CA . ALA A 1 185 ? 9.366 19.866 66.467 1.00 32.19 167 ALA A CA 1
ATOM 1277 C C . ALA A 1 185 ? 10.702 20.360 67.036 1.00 36.30 167 ALA A C 1
ATOM 1278 O O . ALA A 1 185 ? 11.380 21.178 66.392 1.00 31.16 167 ALA A O 1
ATOM 1280 N N . GLU A 1 186 ? 11.108 19.894 68.226 1.00 35.49 168 GLU A N 1
ATOM 1281 C CA . GLU A 1 186 ? 12.418 20.311 68.755 1.00 36.90 168 GLU A CA 1
ATOM 1282 C C . GLU A 1 186 ? 13.552 19.883 67.833 1.00 34.18 168 GLU A C 1
ATOM 1283 O O . GLU A 1 186 ? 14.505 20.640 67.620 1.00 37.07 168 GLU A O 1
ATOM 1289 N N . ARG A 1 187 ? 13.478 18.665 67.279 1.00 34.04 169 ARG A N 1
ATOM 1290 C CA . 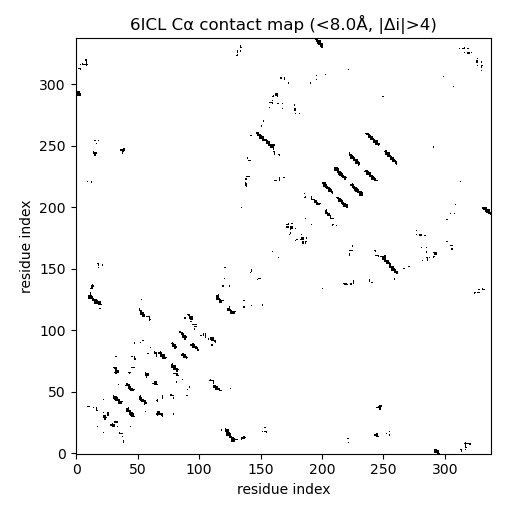ARG A 1 187 ? 14.537 18.206 66.384 1.00 32.60 169 ARG A CA 1
ATOM 1291 C C . ARG A 1 187 ? 14.602 19.064 65.137 1.00 33.70 169 ARG A C 1
ATOM 1292 O O . ARG A 1 187 ? 15.693 19.290 64.580 1.00 34.97 169 ARG A O 1
ATOM 1300 N N . ARG A 1 188 ? 13.443 19.503 64.642 1.00 31.09 170 ARG A N 1
ATOM 1301 C CA . ARG A 1 188 ? 13.441 20.352 63.449 1.00 34.87 170 ARG A CA 1
ATOM 1302 C C . ARG A 1 188 ? 14.075 21.714 63.739 1.00 31.93 170 ARG A C 1
ATOM 1303 O O . ARG A 1 188 ? 14.852 22.231 62.929 1.00 33.77 170 ARG A O 1
ATOM 1311 N N . TRP A 1 189 ? 13.737 22.312 64.880 1.00 33.47 171 TRP A N 1
ATOM 1312 C CA . TRP A 1 189 ? 14.315 23.598 65.257 1.00 35.12 171 TRP A CA 1
ATOM 1313 C C . TRP A 1 189 ? 15.833 23.500 65.399 1.00 33.35 171 TRP A C 1
ATOM 1314 O O . TRP A 1 189 ? 16.579 24.302 64.821 1.00 33.78 171 TRP A O 1
ATOM 1325 N N . GLU A 1 190 ? 16.315 22.498 66.140 1.00 35.55 172 GLU A N 1
ATOM 1326 C CA . GLU A 1 190 ? 17.760 22.364 66.317 1.00 38.90 172 GLU A CA 1
ATOM 1327 C C . GLU A 1 190 ? 18.466 22.107 65.000 1.00 37.06 172 GLU A C 1
ATOM 1328 O O . GLU A 1 190 ? 19.607 22.541 64.814 1.00 38.83 172 GLU A O 1
ATOM 1334 N N . ASN A 1 191 ? 17.818 21.406 64.075 1.00 33.09 173 ASN A N 1
ATOM 1335 C CA . ASN A 1 191 ? 18.413 21.244 62.753 1.00 34.58 173 ASN A CA 1
ATOM 1336 C C . ASN A 1 191 ? 18.548 22.583 62.037 1.00 36.45 173 ASN A C 1
ATOM 1337 O O . ASN A 1 191 ? 19.546 22.831 61.354 1.00 36.71 173 ASN A O 1
ATOM 1342 N N . PHE A 1 192 ? 17.541 23.458 62.167 1.00 38.80 174 PHE A N 1
ATOM 1343 C CA . PHE A 1 192 ? 17.535 24.685 61.366 1.00 38.56 174 PHE A CA 1
ATOM 1344 C C . PHE A 1 192 ? 18.581 25.689 61.856 1.00 42.72 174 PHE A C 1
ATOM 1345 O O . PHE A 1 192 ? 19.100 26.485 61.062 1.00 43.33 174 PHE A O 1
ATOM 1353 N N . THR A 1 193 ? 18.901 25.667 63.148 1.00 38.26 175 THR A N 1
ATOM 1354 C CA . THR A 1 193 ? 19.795 26.644 63.755 1.00 39.67 175 THR A CA 1
ATOM 1355 C C . THR A 1 193 ? 21.223 26.118 63.900 1.00 42.29 175 THR A C 1
ATOM 1356 O O . THR A 1 193 ? 21.995 26.660 64.693 1.00 44.22 175 THR A O 1
ATOM 1360 N N . ASP A 1 194 ? 21.590 25.076 63.165 1.00 43.27 176 ASP A N 1
ATOM 1361 C CA . ASP A 1 194 ? 22.891 24.438 63.318 1.00 42.77 176 ASP A CA 1
ATOM 1362 C C . ASP A 1 194 ? 23.670 24.499 62.013 1.00 45.50 176 ASP A C 1
ATOM 1363 O O . ASP A 1 194 ? 23.135 24.152 60.953 1.00 41.49 176 ASP A O 1
ATOM 1368 N N . PHE A 1 195 ? 24.942 24.914 62.093 1.00 42.42 177 PHE A N 1
ATOM 1369 C CA . PHE A 1 195 ? 25.827 24.933 60.929 1.00 43.07 177 PHE A CA 1
ATOM 1370 C C . PHE A 1 195 ? 26.789 23.761 60.877 1.00 43.42 177 PHE A C 1
ATOM 1371 O O . PHE A 1 195 ? 27.281 23.428 59.791 1.00 41.80 177 PHE A O 1
ATOM 1379 N N . SER A 1 196 ? 27.086 23.132 62.012 1.00 42.21 178 SER A N 1
ATOM 1380 C CA . SER A 1 196 ? 28.116 22.102 61.991 1.00 40.75 178 SER A CA 1
ATOM 1381 C C . SER A 1 196 ? 27.722 20.868 61.185 1.00 46.83 178 SER A C 1
ATOM 1382 O O . SER A 1 196 ? 28.596 20.045 60.901 1.00 41.59 178 SER A O 1
ATOM 1385 N N . HIS A 1 197 ? 26.453 20.715 60.781 1.00 40.07 179 HIS A N 1
ATOM 1386 C CA . HIS A 1 197 ? 26.107 19.558 59.961 1.00 39.27 179 HIS A CA 1
ATOM 1387 C C . HIS A 1 197 ? 26.277 19.788 58.459 1.00 41.10 179 HIS A C 1
ATOM 1388 O O . HIS A 1 197 ? 26.139 18.823 57.695 1.00 40.56 179 HIS A O 1
ATOM 1395 N N . PHE A 1 198 ? 26.573 21.025 58.009 1.00 41.37 180 PHE A N 1
ATOM 1396 C CA . PHE A 1 198 ? 26.630 21.302 56.567 1.00 38.68 180 PHE A CA 1
ATOM 1397 C C . PHE A 1 198 ? 27.638 20.410 55.850 1.00 44.05 180 PHE A C 1
ATOM 1398 O O . PHE A 1 198 ? 27.367 19.926 54.741 1.00 40.46 180 PHE A O 1
ATOM 1406 N N . ALA A 1 199 ? 28.821 20.199 56.447 1.00 40.51 181 ALA A N 1
ATOM 1407 C CA . ALA A 1 199 ? 29.861 19.455 55.730 1.00 40.77 181 ALA A CA 1
ATOM 1408 C C . ALA A 1 199 ? 29.428 18.023 55.448 1.00 41.72 181 ALA A C 1
ATOM 1409 O O . ALA A 1 199 ? 29.878 17.410 54.466 1.00 38.13 181 ALA A O 1
ATOM 1411 N N . PHE A 1 200 ? 28.527 17.485 56.267 1.00 38.02 182 PHE A N 1
ATOM 1412 C CA . PHE A 1 200 ? 28.143 16.084 56.143 1.00 40.39 182 PHE A CA 1
ATOM 1413 C C . PHE A 1 200 ? 26.776 15.900 55.505 1.00 40.21 182 PHE A C 1
ATOM 1414 O O . PHE A 1 200 ? 26.583 14.952 54.734 1.00 38.66 182 PHE A O 1
ATOM 1422 N N . VAL A 1 201 ? 25.827 16.786 55.798 1.00 39.38 183 VAL A N 1
ATOM 1423 C CA . VAL A 1 201 ? 24.486 16.666 55.225 1.00 38.91 183 VAL A CA 1
ATOM 1424 C C . VAL A 1 201 ? 24.378 17.410 53.895 1.00 40.00 183 VAL A C 1
ATOM 1425 O O . VAL A 1 201 ? 23.700 16.943 52.971 1.00 38.33 183 VAL A O 1
ATOM 1429 N N . HIS A 1 202 ? 25.061 18.563 53.771 1.00 36.08 184 HIS A N 1
ATOM 1430 C CA . HIS A 1 202 ? 24.905 19.455 52.620 1.00 39.39 184 HIS A CA 1
ATOM 1431 C C . HIS A 1 202 ? 26.199 19.687 51.837 1.00 44.55 184 HIS A C 1
ATOM 1432 O O . HIS A 1 202 ? 26.413 20.807 51.364 1.00 46.56 184 HIS A O 1
ATOM 1439 N N . PRO A 1 203 ? 27.081 18.695 51.647 1.00 47.37 185 PRO A N 1
ATOM 1440 C CA . PRO A 1 203 ? 28.420 19.040 51.122 1.00 50.24 185 PRO A CA 1
ATOM 1441 C C . PRO A 1 203 ? 28.402 19.693 49.745 1.00 56.54 185 PRO A C 1
ATOM 1442 O O . PRO A 1 203 ? 29.118 20.679 49.528 1.00 63.81 185 PRO A O 1
ATOM 1446 N N . GLY A 1 204 ? 27.601 19.199 48.813 1.00 56.92 186 GLY A N 1
ATOM 1447 C CA . GLY A 1 204 ? 27.560 19.837 47.513 1.00 58.44 186 GLY A CA 1
ATOM 1448 C C . GLY A 1 204 ? 26.512 20.920 47.342 1.00 55.96 186 GLY A C 1
ATOM 1449 O O . GLY A 1 204 ? 26.271 21.362 46.213 1.00 58.41 186 GLY A O 1
ATOM 1450 N N . THR A 1 205 ? 25.884 21.373 48.415 1.00 51.30 187 THR A N 1
ATOM 1451 C CA . THR A 1 205 ? 24.766 22.302 48.299 1.00 50.42 187 THR A CA 1
ATOM 1452 C C . THR A 1 205 ? 24.962 23.588 49.074 1.00 46.72 187 THR A C 1
ATOM 1453 O O . THR A 1 205 ? 24.611 24.656 48.578 1.00 52.01 187 THR A O 1
ATOM 1457 N N . LEU A 1 206 ? 25.479 23.515 50.293 1.00 49.10 188 LEU A N 1
ATOM 1458 C CA . LEU A 1 206 ? 25.615 24.677 51.160 1.00 49.02 188 LEU A CA 1
ATOM 1459 C C . LEU A 1 206 ? 27.069 24.802 51.604 1.00 54.45 188 LEU A C 1
ATOM 1460 O O . LEU A 1 206 ? 27.674 23.822 52.055 1.00 54.93 188 LEU A O 1
ATOM 1465 N N . TYR A 1 207 ? 27.630 25.998 51.469 1.00 59.31 189 TYR A N 1
ATOM 1466 C CA . TYR A 1 207 ? 28.960 26.266 51.997 1.00 61.27 189 TYR A CA 1
ATOM 1467 C C . TYR A 1 207 ? 28.868 26.529 53.493 1.00 62.05 189 TYR A C 1
ATOM 1468 O O . TYR A 1 207 ? 27.977 27.250 53.950 1.00 58.55 189 TYR A O 1
ATOM 1477 N N . ASP A 1 208 ? 29.784 25.932 54.264 1.00 62.47 190 ASP A N 1
ATOM 1478 C CA . ASP A 1 208 ? 29.826 26.180 55.702 1.00 66.35 190 ASP A CA 1
ATOM 1479 C C . ASP A 1 208 ? 30.759 27.350 55.979 1.00 70.29 190 ASP A C 1
ATOM 1480 O O . ASP A 1 208 ? 31.980 27.220 55.795 1.00 72.73 190 ASP A O 1
ATOM 1485 N N . PRO A 1 209 ? 30.251 28.505 56.425 1.00 70.94 191 PRO A N 1
ATOM 1486 C CA . PRO A 1 209 ? 31.127 29.645 56.712 1.00 76.24 191 PRO A CA 1
ATOM 1487 C C . PRO A 1 209 ? 31.852 29.570 58.050 1.00 74.50 191 PRO A C 1
ATOM 1488 O O . PRO A 1 209 ? 32.572 30.517 58.388 1.00 77.24 191 PRO A O 1
ATOM 1492 N N . PHE A 1 210 ? 31.697 28.482 58.818 1.00 71.27 192 PHE A N 1
ATOM 1493 C CA . PHE A 1 210 ? 32.310 28.383 60.139 1.00 72.97 192 PHE A CA 1
ATOM 1494 C C . PHE A 1 210 ? 33.019 27.051 60.378 1.00 78.05 192 PHE A C 1
ATOM 1495 O O . PHE A 1 210 ? 33.238 26.691 61.542 1.00 81.58 192 PHE A O 1
ATOM 1503 N N . PHE A 1 211 ? 33.357 26.287 59.338 1.00 74.81 193 PHE A N 1
ATOM 1504 C CA . PHE A 1 211 ? 33.764 24.907 59.594 1.00 79.32 193 PHE A CA 1
ATOM 1505 C C . PHE A 1 211 ? 35.060 24.859 60.395 1.00 80.76 193 PHE A C 1
ATOM 1506 O O . PHE A 1 211 ? 36.020 25.578 60.091 1.00 79.17 193 PHE A O 1
ATOM 1514 N N . ALA A 1 212 ? 35.068 24.005 61.426 1.00 78.59 194 ALA A N 1
ATOM 1515 C CA . ALA A 1 212 ? 36.175 23.799 62.357 1.00 82.15 194 ALA A CA 1
ATOM 1516 C C . ALA A 1 212 ? 36.504 25.054 63.167 1.00 87.08 194 ALA A C 1
ATOM 1517 O O . ALA A 1 212 ? 37.477 25.050 63.941 1.00 85.37 194 ALA A O 1
ATOM 1519 N N . SER A 1 213 ? 35.714 26.121 63.010 1.00 87.27 195 SER A N 1
ATOM 1520 C CA . SER A 1 213 ? 35.786 27.334 63.814 1.00 84.98 195 SER A CA 1
ATOM 1521 C C . SER A 1 213 ? 34.870 27.216 65.030 1.00 85.28 195 SER A C 1
ATOM 1522 O O . SER A 1 213 ? 33.916 26.432 65.045 1.00 84.50 195 SER A O 1
ATOM 1525 N N . HIS A 1 214 ? 35.178 28.001 66.068 1.00 84.28 196 HIS A N 1
ATOM 1526 C CA . HIS A 1 214 ? 34.286 28.192 67.213 1.00 85.93 196 HIS A CA 1
ATOM 1527 C C . HIS A 1 214 ? 33.996 29.682 67.307 1.00 85.54 196 HIS A C 1
ATOM 1528 O O . HIS A 1 214 ? 34.581 30.387 68.150 1.00 83.89 196 HIS A O 1
ATOM 1535 N N . PRO A 1 215 ? 33.118 30.208 66.454 1.00 82.22 197 PRO A N 1
ATOM 1536 C CA . PRO A 1 215 ? 32.757 31.619 66.565 1.00 80.77 197 PRO A CA 1
ATOM 1537 C C . PRO A 1 215 ? 32.205 31.920 67.948 1.00 79.58 197 PRO A C 1
ATOM 1538 O O . PRO A 1 215 ? 31.633 31.058 68.618 1.00 80.61 197 PRO A O 1
ATOM 1542 N N . THR A 1 216 ? 32.421 33.153 68.388 1.00 82.41 198 THR A N 1
ATOM 1543 C CA . THR A 1 216 ? 31.868 33.606 69.655 1.00 80.27 198 THR A CA 1
ATOM 1544 C C . THR A 1 216 ? 30.412 33.993 69.431 1.00 76.34 198 THR A C 1
ATOM 1545 O O . THR A 1 216 ? 30.112 34.887 68.632 1.00 77.34 198 THR A O 1
ATOM 1549 N N . VAL A 1 217 ? 29.500 33.296 70.099 1.00 72.79 199 VAL A N 1
ATOM 1550 C CA . VAL A 1 217 ? 28.079 33.540 69.911 1.00 68.94 199 VAL A CA 1
ATOM 1551 C C . VAL A 1 217 ? 27.444 33.803 71.265 1.00 58.90 199 VAL A C 1
ATOM 1552 O O . VAL A 1 217 ? 27.474 32.940 72.151 1.00 62.09 199 VAL A O 1
ATOM 1556 N N . TYR A 1 218 ? 26.874 34.988 71.425 1.00 56.55 200 TYR A N 1
ATOM 1557 C CA . TYR A 1 218 ? 26.091 35.299 72.603 1.00 54.28 200 TYR A CA 1
ATOM 1558 C C . TYR A 1 218 ? 24.639 34.934 72.345 1.00 55.88 200 TYR A C 1
ATOM 1559 O O . TYR A 1 218 ? 24.078 35.284 71.301 1.00 50.69 200 TYR A O 1
ATOM 1568 N N . VAL A 1 219 ? 24.038 34.225 73.291 1.00 52.20 201 VAL A N 1
ATOM 1569 C CA . VAL A 1 219 ? 22.650 33.807 73.199 1.00 51.02 201 VAL A CA 1
ATOM 1570 C C . VAL A 1 219 ? 21.865 34.553 74.260 1.00 50.96 201 VAL A C 1
ATOM 1571 O O . VAL A 1 219 ? 22.111 34.373 75.461 1.00 54.31 201 VAL A O 1
ATOM 1575 N N . ASN A 1 220 ? 20.918 35.377 73.824 1.00 42.83 202 ASN A N 1
ATOM 1576 C CA . ASN A 1 220 ? 20.049 36.118 74.722 1.00 48.98 202 ASN A CA 1
ATOM 1577 C C . ASN A 1 220 ? 18.630 35.570 74.692 1.00 52.53 202 ASN A C 1
ATOM 1578 O O . ASN A 1 220 ? 18.179 35.014 73.684 1.00 49.47 202 ASN A O 1
ATOM 1583 N N . ARG A 1 221 ? 17.928 35.756 75.808 1.00 46.68 203 ARG A N 1
ATOM 1584 C CA . ARG A 1 221 ? 16.478 35.639 75.887 1.00 45.28 203 ARG A CA 1
ATOM 1585 C C . ARG A 1 221 ? 15.903 37.048 75.969 1.00 53.32 203 ARG A C 1
ATOM 1586 O O . ARG A 1 221 ? 16.176 37.774 76.932 1.00 52.83 203 ARG A O 1
ATOM 1594 N N . VAL A 1 222 ? 15.123 37.442 74.963 1.00 49.14 204 VAL A N 1
ATOM 1595 C CA . VAL A 1 222 ? 14.575 38.788 74.852 1.00 47.95 204 VAL A CA 1
ATOM 1596 C C . VAL A 1 222 ? 13.112 38.664 74.431 1.00 49.11 204 VAL A C 1
ATOM 1597 O O . VAL A 1 222 ? 12.821 38.236 73.306 1.00 49.70 204 VAL A O 1
ATOM 1601 N N . ASP A 1 223 ? 12.195 39.023 75.328 1.00 48.73 205 ASP A N 1
ATOM 1602 C CA . ASP A 1 223 ? 10.771 39.137 75.007 1.00 50.90 205 ASP A CA 1
ATOM 1603 C C . ASP A 1 223 ? 10.220 37.862 74.351 1.00 51.31 205 ASP A C 1
ATOM 1604 O O . ASP A 1 223 ? 9.580 37.911 73.299 1.00 48.29 205 ASP A O 1
ATOM 1609 N N . GLY A 1 224 ? 10.470 36.713 74.977 1.00 50.70 206 GLY A N 1
ATOM 1610 C CA . GLY A 1 224 ? 9.952 35.455 74.458 1.00 48.14 206 GLY A CA 1
ATOM 1611 C C . GLY A 1 224 ? 10.724 34.850 73.300 1.00 47.01 206 GLY A C 1
ATOM 1612 O O . GLY A 1 224 ? 10.273 33.844 72.735 1.00 46.68 206 GLY A O 1
ATOM 1613 N N . GLU A 1 225 ? 11.873 35.417 72.933 1.00 45.53 207 GLU A N 1
ATOM 1614 C CA . GLU A 1 225 ? 12.667 34.972 71.796 1.00 38.23 207 GLU A CA 1
ATOM 1615 C C . GLU A 1 225 ? 14.057 34.550 72.257 1.00 46.84 207 GLU A C 1
ATOM 1616 O O . GLU A 1 225 ? 14.644 35.188 73.137 1.00 44.35 207 GLU A O 1
ATOM 1622 N N . LEU A 1 226 ? 14.590 33.482 71.666 1.00 41.49 208 LEU A N 1
ATOM 1623 C CA . LEU A 1 226 ? 16.037 33.285 71.649 1.00 42.34 208 LEU A CA 1
ATOM 1624 C C . LEU A 1 226 ? 16.638 34.166 70.563 1.00 47.22 208 LEU A C 1
ATOM 1625 O O . LEU A 1 226 ? 16.173 34.153 69.417 1.00 45.20 208 LEU A O 1
ATOM 1630 N N . GLN A 1 227 ? 17.655 34.953 70.923 1.00 41.56 209 GLN A N 1
ATOM 1631 C CA . GLN A 1 227 ? 18.302 35.847 69.981 1.00 41.87 209 GLN A CA 1
ATOM 1632 C C . GLN A 1 227 ? 19.800 35.605 70.009 1.00 49.20 209 GLN A C 1
ATOM 1633 O O . GLN A 1 227 ? 20.421 35.600 71.079 1.00 49.05 209 GLN A O 1
ATOM 1639 N N . PHE A 1 228 ? 20.368 35.371 68.834 1.00 43.31 210 PHE A N 1
ATOM 1640 C CA . PHE A 1 228 ? 21.798 35.196 68.715 1.00 42.72 210 PHE A CA 1
ATOM 1641 C C . PHE A 1 228 ? 22.199 35.628 67.319 1.00 46.83 210 PHE A C 1
ATOM 1642 O O . PHE A 1 228 ? 21.369 35.725 66.409 1.00 46.27 210 PHE A O 1
ATOM 1650 N N . LYS A 1 229 ? 23.480 35.904 67.169 1.00 39.95 211 LYS A N 1
ATOM 1651 C CA . LYS A 1 229 ? 24.038 36.400 65.930 1.00 46.64 211 LYS A CA 1
ATOM 1652 C C . LYS A 1 229 ? 25.324 35.629 65.685 1.00 46.78 211 LYS A C 1
ATOM 1653 O O . LYS A 1 229 ? 26.071 35.350 66.622 1.00 51.21 211 LYS A O 1
ATOM 1659 N N . LEU A 1 230 ? 25.528 35.202 64.449 1.00 52.51 212 LEU A N 1
ATOM 1660 C CA . LEU A 1 230 ? 26.717 34.467 64.050 1.00 55.73 212 LEU A CA 1
ATOM 1661 C C . LEU A 1 230 ? 27.405 35.253 62.950 1.00 58.42 212 LEU A C 1
ATOM 1662 O O . LEU A 1 230 ? 26.753 35.690 61.995 1.00 59.67 212 LEU A O 1
ATOM 1667 N N . ALA A 1 231 ? 28.714 35.439 63.087 1.00 61.51 213 ALA A N 1
ATOM 1668 C CA . ALA A 1 231 ? 29.502 36.119 62.077 1.00 64.88 213 ALA A CA 1
ATOM 1669 C C . ALA A 1 231 ? 30.718 35.234 61.735 1.00 67.95 213 ALA A C 1
ATOM 1670 O O . ALA A 1 231 ? 31.324 34.657 62.648 1.00 69.77 213 ALA A O 1
ATOM 1672 N N . PRO A 1 232 ? 31.039 35.082 60.460 1.00 71.36 214 PRO A N 1
ATOM 1673 C CA . PRO A 1 232 ? 32.279 34.371 60.087 1.00 73.94 214 PRO A CA 1
ATOM 1674 C C . PRO A 1 232 ? 33.497 35.176 60.491 1.00 76.28 214 PRO A C 1
ATOM 1675 O O . PRO A 1 232 ? 33.385 36.377 60.784 1.00 76.11 214 PRO A O 1
ATOM 1679 N N . PRO A 1 233 ? 34.691 34.556 60.530 1.00 81.88 215 PRO A N 1
ATOM 1680 C CA . PRO A 1 233 ? 35.909 35.283 60.926 1.00 82.40 215 PRO A CA 1
ATOM 1681 C C . PRO A 1 233 ? 36.399 36.307 59.889 1.00 79.27 215 PRO A C 1
ATOM 1682 O O . PRO A 1 233 ? 36.230 36.116 58.683 1.00 79.56 215 PRO A O 1
ATOM 1686 N N . PRO A 1 244 ? 29.408 34.415 48.779 1.00 81.63 226 PRO A N 1
ATOM 1687 C CA . PRO A 1 244 ? 29.613 35.739 49.384 1.00 82.77 226 PRO A CA 1
ATOM 1688 C C . PRO A 1 244 ? 29.315 35.744 50.887 1.00 80.21 226 PRO A C 1
ATOM 1689 O O . PRO A 1 244 ? 28.387 35.073 51.333 1.00 81.86 226 PRO A O 1
ATOM 1693 N N . MET A 1 245 ? 30.088 36.500 51.656 1.00 76.41 227 MET A N 1
ATOM 1694 C CA . MET A 1 245 ? 30.026 36.414 53.107 1.00 69.36 227 MET A CA 1
ATOM 1695 C C . MET A 1 245 ? 28.952 37.343 53.682 1.00 69.17 227 MET A C 1
ATOM 1696 O O . MET A 1 245 ? 28.581 38.363 53.086 1.00 66.61 227 MET A O 1
ATOM 1701 N N . GLY A 1 246 ? 28.452 36.972 54.862 1.00 59.17 228 GLY A N 1
ATOM 1702 C CA . GLY A 1 246 ? 27.381 37.728 55.482 1.00 55.86 228 GLY A CA 1
ATOM 1703 C C . GLY A 1 246 ? 27.262 37.432 56.960 1.00 55.61 228 GLY A C 1
ATOM 1704 O O . GLY A 1 246 ? 27.946 36.564 57.505 1.00 55.76 228 GLY A O 1
ATOM 1705 N N . ASP A 1 247 ? 26.393 38.195 57.614 1.00 51.84 229 ASP A N 1
ATOM 1706 C CA . ASP A 1 247 ? 26.045 37.955 59.007 1.00 55.11 229 ASP A CA 1
ATOM 1707 C C . ASP A 1 247 ? 24.722 37.208 59.085 1.00 49.81 229 ASP A C 1
ATOM 1708 O O . ASP A 1 247 ? 23.869 37.342 58.208 1.00 46.34 229 ASP A O 1
ATOM 1713 N N . PHE A 1 248 ? 24.548 36.468 60.178 1.00 46.09 230 PHE A N 1
ATOM 1714 C CA . PHE A 1 248 ? 23.371 35.645 60.433 1.00 42.96 230 PHE A CA 1
ATOM 1715 C C . PHE A 1 248 ? 22.771 36.088 61.760 1.00 44.14 230 PHE A C 1
ATOM 1716 O O . PHE A 1 248 ? 23.345 35.838 62.826 1.00 46.02 230 PHE A O 1
ATOM 1724 N N . THR A 1 249 ? 21.626 36.748 61.695 1.00 39.18 231 THR A N 1
ATOM 1725 C CA . THR A 1 249 ? 20.978 37.319 62.864 1.00 40.49 231 THR A CA 1
ATOM 1726 C C . THR A 1 249 ? 19.680 36.564 63.114 1.00 39.69 231 THR A C 1
ATOM 1727 O O . THR A 1 249 ? 18.764 36.608 62.285 1.00 38.38 231 THR A O 1
ATOM 1731 N N . TYR A 1 250 ? 19.594 35.894 64.260 1.00 44.13 232 TYR A N 1
ATOM 1732 C CA . TYR A 1 250 ? 18.468 35.032 64.591 1.00 39.87 232 TYR A CA 1
ATOM 1733 C C . TYR A 1 250 ? 17.589 35.682 65.641 1.00 45.17 232 TYR A C 1
ATOM 1734 O O . TYR A 1 250 ? 18.072 36.069 66.710 1.00 40.58 232 TYR A O 1
ATOM 1743 N N . ARG A 1 251 ? 16.294 35.767 65.343 1.00 38.69 233 ARG A N 1
ATOM 1744 C CA . ARG A 1 251 ? 15.267 36.021 66.339 1.00 37.96 233 ARG A CA 1
ATOM 1745 C C . ARG A 1 251 ? 14.310 34.845 66.291 1.00 42.13 233 ARG A C 1
ATOM 1746 O O . ARG A 1 251 ? 13.715 34.566 65.243 1.00 40.31 233 ARG A O 1
ATOM 1754 N N . CYS A 1 252 ? 14.172 34.152 67.416 1.00 41.32 234 CYS A N 1
ATOM 1755 C CA . CYS A 1 252 ? 13.572 32.822 67.460 1.00 36.64 234 CYS A CA 1
ATOM 1756 C C . CYS A 1 252 ? 12.462 32.818 68.492 1.00 43.13 234 CYS A C 1
ATOM 1757 O O . CYS A 1 252 ? 12.737 32.519 69.659 1.00 40.64 234 CYS A O 1
ATOM 1760 N N . THR A 1 253 ? 11.225 33.117 68.080 1.00 36.13 235 THR A N 1
ATOM 1761 C CA . THR A 1 253 ? 10.142 33.049 69.046 1.00 37.21 235 THR A CA 1
ATOM 1762 C C . THR A 1 253 ? 9.989 31.618 69.530 1.00 41.16 235 THR A C 1
ATOM 1763 O O . THR A 1 253 ? 9.930 30.679 68.724 1.00 36.90 235 THR A O 1
ATOM 1767 N N . MET A 1 254 ? 9.942 31.452 70.847 1.00 39.00 236 MET A N 1
ATOM 1768 C CA . MET A 1 254 ? 9.727 30.144 71.441 1.00 37.40 236 MET A CA 1
ATOM 1769 C C . MET A 1 254 ? 8.276 29.689 71.250 1.00 39.92 236 MET A C 1
ATOM 1770 O O . MET A 1 254 ? 7.354 30.510 71.251 1.00 40.95 236 MET A O 1
ATOM 1775 N N . PRO A 1 255 ? 8.055 28.369 71.126 1.00 36.31 237 PRO A N 1
ATOM 1776 C CA . PRO A 1 255 ? 9.039 27.301 71.281 1.00 34.58 237 PRO A CA 1
ATOM 1777 C C . PRO A 1 255 ? 9.674 26.816 69.998 1.00 34.73 237 PRO A C 1
ATOM 1778 O O . PRO A 1 255 ? 10.620 26.061 70.108 1.00 36.52 237 PRO A O 1
ATOM 1782 N N . TYR A 1 256 ? 9.233 27.268 68.812 1.00 36.62 238 TYR A N 1
ATOM 1783 C CA . TYR A 1 256 ? 9.640 26.542 67.608 1.00 35.06 238 TYR A CA 1
ATOM 1784 C C . TYR A 1 256 ? 9.864 27.410 66.374 1.00 37.90 238 TYR A C 1
ATOM 1785 O O . TYR A 1 256 ? 9.835 26.873 65.258 1.00 33.05 238 TYR A O 1
ATOM 1794 N N . SER A 1 257 ? 10.083 28.712 66.508 1.00 32.01 239 SER A N 1
ATOM 1795 C CA . SER A 1 257 ? 10.251 29.547 65.335 1.00 37.69 239 SER A CA 1
ATOM 1796 C C . SER A 1 257 ? 11.692 30.013 65.183 1.00 37.93 239 SER A C 1
ATOM 1797 O O . SER A 1 257 ? 12.449 30.121 66.160 1.00 38.59 239 SER A O 1
ATOM 1800 N N . VAL A 1 258 ? 12.062 30.294 63.937 1.00 34.77 240 VAL A N 1
ATOM 1801 C CA . VAL A 1 258 ? 13.373 30.852 63.596 1.00 32.68 240 VAL A CA 1
ATOM 1802 C C . VAL A 1 258 ? 13.171 31.911 62.526 1.00 38.02 240 VAL A C 1
ATOM 1803 O O . VAL A 1 258 ? 12.655 31.613 61.444 1.00 38.80 240 VAL A O 1
ATOM 1807 N N . ASN A 1 259 ? 13.598 33.137 62.808 1.00 39.45 241 ASN A N 1
ATOM 1808 C CA . ASN A 1 259 ? 13.717 34.172 61.794 1.00 35.91 241 ASN A CA 1
ATOM 1809 C C . ASN A 1 259 ? 15.207 34.420 61.583 1.00 42.72 241 ASN A C 1
ATOM 1810 O O . ASN A 1 259 ? 15.888 34.932 62.483 1.00 38.19 241 ASN A O 1
ATOM 1815 N N . LEU A 1 260 ? 15.721 34.028 60.406 1.00 39.03 242 LEU A N 1
ATOM 1816 C CA . LEU A 1 260 ? 17.134 34.175 60.084 1.00 39.99 242 LEU A CA 1
ATOM 1817 C C . LEU A 1 260 ? 17.294 35.320 59.097 1.00 43.16 242 LEU A C 1
ATOM 1818 O O . LEU A 1 260 ? 16.895 35.210 57.931 1.00 37.58 242 LEU A O 1
ATOM 1823 N N . GLU A 1 261 ? 17.911 36.404 59.555 1.00 42.62 243 GLU A N 1
ATOM 1824 C CA . GLU A 1 261 ? 18.272 37.500 58.675 1.00 40.61 243 GLU A CA 1
ATOM 1825 C C . GLU A 1 261 ? 19.710 37.309 58.213 1.00 43.45 243 GLU A C 1
ATOM 1826 O O . GLU A 1 261 ? 20.629 37.215 59.037 1.00 42.13 243 GLU A O 1
ATOM 1832 N N . ILE A 1 262 ? 19.906 37.221 56.904 1.00 44.98 244 ILE A N 1
ATOM 1833 C CA . ILE A 1 262 ? 21.243 37.178 56.328 1.00 44.67 244 ILE A CA 1
ATOM 1834 C C . ILE A 1 262 ? 21.520 38.545 55.719 1.00 51.67 244 ILE A C 1
ATOM 1835 O O . ILE A 1 262 ? 20.800 38.986 54.816 1.00 52.06 244 ILE A O 1
ATOM 1840 N N . LYS A 1 263 ? 22.544 39.225 56.227 1.00 51.66 245 LYS A N 1
ATOM 1841 C CA . LYS A 1 263 ? 22.981 40.516 55.701 1.00 54.89 245 LYS A CA 1
ATOM 1842 C C . LYS A 1 263 ? 24.343 40.329 55.046 1.00 52.05 245 LYS A C 1
ATOM 1843 O O . LYS A 1 263 ? 25.294 39.911 55.706 1.00 52.97 245 LYS A O 1
ATOM 1849 N N . LEU A 1 264 ? 24.428 40.594 53.747 1.00 57.24 246 LEU A N 1
ATOM 1850 C CA . LEU A 1 264 ? 25.697 40.443 53.049 1.00 63.48 246 LEU A CA 1
ATOM 1851 C C . LEU A 1 264 ? 26.682 41.526 53.488 1.00 65.76 246 LEU A C 1
ATOM 1852 O O . LEU A 1 264 ? 26.295 42.668 53.757 1.00 60.20 246 LEU A O 1
ATOM 1857 N N . TRP A 1 265 ? 27.961 41.149 53.570 1.00 62.13 247 TRP A N 1
ATOM 1858 C CA . TRP A 1 265 ? 29.008 42.103 53.921 1.00 63.43 247 TRP A CA 1
ATOM 1859 C C . TRP A 1 265 ? 29.238 43.092 52.788 1.00 68.32 247 TRP A C 1
ATOM 1860 O O . TRP A 1 265 ? 29.093 44.308 52.965 1.00 67.86 247 TRP A O 1
ATOM 1871 N N . LYS A 1 266 ? 29.614 42.580 51.620 1.00 69.69 248 LYS A N 1
ATOM 1872 C CA . LYS A 1 266 ? 29.710 43.397 50.419 1.00 72.56 248 LYS A CA 1
ATOM 1873 C C . LYS A 1 266 ? 28.302 43.759 49.981 1.00 75.58 248 LYS A C 1
ATOM 1874 O O . LYS A 1 266 ? 27.563 42.883 49.519 1.00 83.25 248 LYS A O 1
ATOM 1880 N N . ASP A 1 267 ? 27.940 45.040 50.139 1.00 74.54 249 ASP A N 1
ATOM 1881 C CA . ASP A 1 267 ? 26.596 45.578 49.922 1.00 71.52 249 ASP A CA 1
ATOM 1882 C C . ASP A 1 267 ? 25.802 45.402 51.214 1.00 74.05 249 ASP A C 1
ATOM 1883 O O . ASP A 1 267 ? 26.290 44.767 52.150 1.00 77.45 249 ASP A O 1
ATOM 1888 N N . ASP A 1 268 ? 24.619 46.007 51.323 1.00 67.45 250 ASP A N 1
ATOM 1889 C CA . ASP A 1 268 ? 23.775 45.813 52.494 1.00 73.82 250 ASP A CA 1
ATOM 1890 C C . ASP A 1 268 ? 22.547 44.966 52.193 1.00 66.83 250 ASP A C 1
ATOM 1891 O O . ASP A 1 268 ? 21.546 45.074 52.902 1.00 64.56 250 ASP A O 1
ATOM 1896 N N . SER A 1 269 ? 22.601 44.128 51.158 1.00 65.20 251 SER A N 1
ATOM 1897 C CA . SER A 1 269 ? 21.431 43.346 50.773 1.00 67.66 251 SER A CA 1
ATOM 1898 C C . SER A 1 269 ? 21.112 42.296 51.831 1.00 64.00 251 SER A C 1
ATOM 1899 O O . SER A 1 269 ? 22.009 41.653 52.389 1.00 64.14 251 SER A O 1
ATOM 1902 N N . ARG A 1 270 ? 19.822 42.133 52.109 1.00 57.40 252 ARG A N 1
ATOM 1903 C CA . ARG A 1 270 ? 19.355 41.196 53.114 1.00 55.63 252 ARG A CA 1
ATOM 1904 C C . ARG A 1 270 ? 18.482 40.112 52.492 1.00 57.76 252 ARG A C 1
ATOM 1905 O O . ARG A 1 270 ? 17.840 40.318 51.456 1.00 52.59 252 ARG A O 1
ATOM 1913 N N . PHE A 1 271 ? 18.471 38.955 53.154 1.00 50.16 253 PHE A N 1
ATOM 1914 C CA . PHE A 1 271 ? 17.684 37.794 52.772 1.00 49.04 253 PHE A CA 1
ATOM 1915 C C . PHE A 1 271 ? 17.141 37.209 54.065 1.00 46.12 253 PHE A C 1
ATOM 1916 O O . PHE A 1 271 ? 17.916 36.987 54.996 1.00 46.21 253 PHE A O 1
ATOM 1924 N N . VAL A 1 272 ? 15.828 37.001 54.156 1.00 38.94 254 VAL A N 1
ATOM 1925 C CA . VAL A 1 272 ? 15.216 36.410 55.346 1.00 39.17 254 VAL A CA 1
ATOM 1926 C C . VAL A 1 272 ? 14.736 34.989 55.034 1.00 41.89 254 VAL A C 1
ATOM 1927 O O . VAL A 1 272 ? 13.971 34.774 54.084 1.00 35.12 254 VAL A O 1
ATOM 1931 N N . LEU A 1 273 ? 15.195 34.027 55.832 1.00 38.32 255 LEU A N 1
ATOM 1932 C CA . LEU A 1 273 ? 14.684 32.663 55.816 1.00 37.80 255 LEU A CA 1
ATOM 1933 C C . LEU A 1 273 ? 14.036 32.413 57.168 1.00 39.70 255 LEU A C 1
ATOM 1934 O O . LEU A 1 273 ? 14.661 32.622 58.218 1.00 39.53 255 LEU A O 1
ATOM 1939 N N . TRP A 1 274 ? 12.775 32.024 57.138 1.00 34.83 256 TRP A N 1
ATOM 1940 C CA . TRP A 1 274 ? 11.973 31.837 58.329 1.00 37.20 256 TRP A CA 1
ATOM 1941 C C . TRP A 1 274 ? 11.327 30.461 58.292 1.00 40.39 256 TRP A C 1
ATOM 1942 O O . TRP A 1 274 ? 10.908 29.977 57.232 1.00 35.14 256 TRP A O 1
ATOM 1953 N N . THR A 1 275 ? 11.227 29.845 59.461 1.00 36.81 257 THR A N 1
ATOM 1954 C CA . THR A 1 275 ? 10.532 28.581 59.590 1.00 34.87 257 THR A CA 1
ATOM 1955 C C . THR A 1 275 ? 9.941 28.512 60.982 1.00 36.93 257 THR A C 1
ATOM 1956 O O . THR A 1 275 ? 10.483 29.098 61.925 1.00 34.83 257 THR A O 1
ATOM 1960 N N . THR A 1 276 ? 8.806 27.825 61.090 1.00 31.34 258 THR A N 1
ATOM 1961 C CA . THR A 1 276 ? 8.236 27.440 62.364 1.00 31.83 258 THR A CA 1
ATOM 1962 C C . THR A 1 276 ? 7.787 25.991 62.254 1.00 36.51 258 THR A C 1
ATOM 1963 O O . THR A 1 276 ? 7.178 25.595 61.250 1.00 32.56 258 THR A O 1
ATOM 1967 N N . ALA A 1 277 ? 8.106 25.200 63.268 1.00 31.79 259 ALA A N 1
ATOM 1968 C CA . ALA A 1 277 ? 7.681 23.809 63.330 1.00 33.61 259 ALA A CA 1
ATOM 1969 C C . ALA A 1 277 ? 6.439 23.719 64.201 1.00 33.18 259 ALA A C 1
ATOM 1970 O O . ALA A 1 277 ? 6.420 24.251 65.307 1.00 34.68 259 ALA A O 1
ATOM 1972 N N . SER A 1 278 ? 5.397 23.066 63.691 1.00 33.13 260 SER A N 1
ATOM 1973 C CA . SER A 1 278 ? 4.178 22.904 64.465 1.00 30.55 260 SER A CA 1
ATOM 1974 C C . SER A 1 278 ? 4.130 21.526 65.112 1.00 33.61 260 SER A C 1
ATOM 1975 O O . SER A 1 278 ? 4.304 20.519 64.417 1.00 33.70 260 SER A O 1
ATOM 1978 N N . PRO A 1 279 ? 3.901 21.431 66.431 1.00 33.54 261 PRO A N 1
ATOM 1979 C CA . PRO A 1 279 ? 3.859 20.120 67.084 1.00 33.23 261 PRO A CA 1
ATOM 1980 C C . PRO A 1 279 ? 2.549 19.387 66.812 1.00 35.45 261 PRO A C 1
ATOM 1981 O O . PRO A 1 279 ? 1.612 19.450 67.609 1.00 35.78 261 PRO A O 1
ATOM 1985 N N . VAL A 1 280 ? 2.498 18.663 65.700 1.00 35.64 262 VAL A N 1
ATOM 1986 C CA . VAL A 1 280 ? 1.275 17.977 65.284 1.00 37.37 262 VAL A CA 1
ATOM 1987 C C . VAL A 1 280 ? 0.887 16.903 66.294 1.00 38.55 262 VAL A C 1
ATOM 1988 O O . VAL A 1 280 ? -0.242 16.873 66.790 1.00 35.74 262 VAL A O 1
ATOM 1992 N N . ASP A 1 281 ? 1.798 15.984 66.577 1.00 38.16 263 ASP A N 1
ATOM 1993 C CA . ASP A 1 281 ? 1.552 14.916 67.538 1.00 38.21 263 ASP A CA 1
ATOM 1994 C C . ASP A 1 281 ? 2.905 14.448 68.055 1.00 39.01 263 ASP A C 1
ATOM 1995 O O . ASP A 1 281 ? 3.939 15.080 67.806 1.00 43.27 263 ASP A O 1
ATOM 2000 N N . ASN A 1 282 ? 2.903 13.305 68.729 1.00 43.05 264 ASN A N 1
ATOM 2001 C CA . ASN A 1 282 ? 4.109 12.814 69.382 1.00 47.36 264 ASN A CA 1
ATOM 2002 C C . ASN A 1 282 ? 5.157 12.293 68.409 1.00 43.41 264 ASN A C 1
ATOM 2003 O O . ASN A 1 282 ? 6.268 11.992 68.854 1.00 42.02 264 ASN A O 1
ATOM 2008 N N . LYS A 1 283 ? 4.857 12.192 67.103 1.00 42.23 265 LYS A N 1
ATOM 2009 C CA . LYS A 1 283 ? 5.807 11.592 66.168 1.00 43.89 265 LYS A CA 1
ATOM 2010 C C . LYS A 1 283 ? 6.022 12.395 64.888 1.00 37.97 265 LYS A C 1
ATOM 2011 O O . LYS A 1 283 ? 6.680 11.901 63.967 1.00 36.51 265 LYS A O 1
ATOM 2017 N N . SER A 1 284 ? 5.511 13.614 64.799 1.00 35.12 266 SER A N 1
ATOM 2018 C CA . SER A 1 284 ? 5.609 14.361 63.552 1.00 35.95 266 SER A CA 1
ATOM 2019 C C . SER A 1 284 ? 5.466 15.841 63.843 1.00 31.77 266 SER A C 1
ATOM 2020 O O . SER A 1 284 ? 4.906 16.244 64.861 1.00 33.71 266 SER A O 1
ATOM 2023 N N . CYS A 1 285 ? 5.948 16.646 62.906 1.00 30.41 267 CYS A N 1
ATOM 2024 C CA . CYS A 1 285 ? 5.746 18.079 62.965 1.00 35.61 267 CYS A CA 1
ATOM 2025 C C . CYS A 1 285 ? 5.471 18.580 61.557 1.00 31.37 267 CYS A C 1
ATOM 2026 O O . CYS A 1 285 ? 5.941 18.008 60.570 1.00 31.01 267 CYS A O 1
ATOM 2029 N N . ARG A 1 286 ? 4.696 19.644 61.471 1.00 31.75 268 ARG A N 1
ATOM 2030 C CA . ARG A 1 286 ? 4.355 20.253 60.197 1.00 32.58 268 ARG A CA 1
ATOM 2031 C C . ARG A 1 286 ? 5.048 21.598 60.153 1.00 31.61 268 ARG A C 1
ATOM 2032 O O . ARG A 1 286 ? 4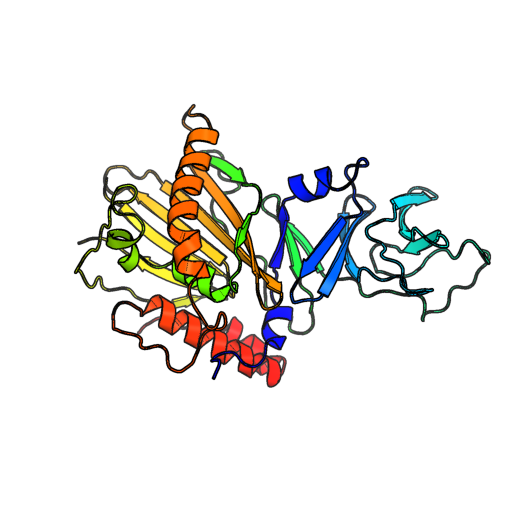.897 22.403 61.075 1.00 33.35 268 ARG A O 1
ATOM 2040 N N . ASN A 1 287 ? 5.813 21.824 59.099 1.00 30.38 269 ASN A N 1
ATOM 2041 C CA . ASN A 1 287 ? 6.781 22.894 59.059 1.00 35.85 269 ASN A CA 1
ATOM 2042 C C . ASN A 1 287 ? 6.398 23.916 57.999 1.00 39.40 269 ASN A C 1
ATOM 2043 O O . ASN A 1 287 ? 6.014 23.559 56.876 1.00 33.99 269 ASN A O 1
ATOM 2048 N N . PHE A 1 288 ? 6.522 25.182 58.384 1.00 32.25 270 PHE A N 1
ATOM 2049 C CA . PHE A 1 288 ? 6.094 26.338 57.612 1.00 33.15 270 PHE A CA 1
ATOM 2050 C C . PHE A 1 288 ? 7.316 27.179 57.298 1.00 36.75 270 PHE A C 1
ATOM 2051 O O . PHE A 1 288 ? 7.989 27.658 58.216 1.00 38.44 270 PHE A O 1
ATOM 2059 N N . MET A 1 289 ? 7.613 27.345 56.015 1.00 34.74 271 MET A N 1
ATOM 2060 C CA . MET A 1 289 ? 8.754 28.133 55.583 1.00 37.79 271 MET A CA 1
ATOM 2061 C C . MET A 1 289 ? 8.285 29.393 54.864 1.00 38.52 271 MET A C 1
ATOM 2062 O O . MET A 1 289 ? 7.330 29.347 54.074 1.00 32.69 271 MET A O 1
ATOM 2067 N N . ILE A 1 290 ? 8.967 30.517 55.136 1.00 36.15 272 ILE A N 1
ATOM 2068 C CA . ILE A 1 290 ? 8.740 31.785 54.444 1.00 33.11 272 ILE A CA 1
ATOM 2069 C C . ILE A 1 290 ? 10.091 32.338 54.005 1.00 39.75 272 ILE A C 1
ATOM 2070 O O . ILE A 1 290 ? 11.044 32.380 54.795 1.00 37.86 272 ILE A O 1
ATOM 2075 N N . ILE A 1 291 ? 10.187 32.722 52.738 1.00 36.59 273 ILE A N 1
ATOM 2076 C CA . ILE A 1 291 ? 11.384 33.340 52.178 1.00 35.96 273 ILE A CA 1
ATOM 2077 C C . ILE A 1 291 ? 11.046 34.785 51.837 1.00 43.73 273 ILE A C 1
ATOM 2078 O O . ILE A 1 291 ? 10.061 35.043 51.133 1.00 41.94 273 ILE A O 1
ATOM 2083 N N . VAL A 1 292 ? 11.838 35.724 52.355 1.00 40.06 274 VAL A N 1
ATOM 2084 C CA . VAL A 1 292 ? 11.699 37.145 52.050 1.00 39.11 274 VAL A CA 1
ATOM 2085 C C . VAL A 1 292 ? 12.995 37.617 51.429 1.00 43.53 274 VAL A C 1
ATOM 2086 O O . VAL A 1 292 ? 14.077 37.402 51.993 1.00 42.64 274 VAL A O 1
ATOM 2090 N N . ARG A 1 293 ? 12.890 38.233 50.259 1.00 41.65 275 ARG A N 1
ATOM 2091 C CA . ARG A 1 293 ? 14.070 38.629 49.514 1.00 47.55 275 ARG A CA 1
ATOM 2092 C C . ARG A 1 293 ? 13.787 39.945 48.807 1.00 45.31 275 ARG A C 1
ATOM 2093 O O . ARG A 1 293 ? 12.632 40.314 48.584 1.00 47.27 275 ARG A O 1
ATOM 2101 N N . GLU A 1 294 ? 14.863 40.645 48.454 1.00 49.29 276 GLU A N 1
ATOM 2102 C CA . GLU A 1 294 ? 14.741 41.876 47.684 1.00 49.84 276 GLU A CA 1
ATOM 2103 C C . GLU A 1 294 ? 14.239 41.563 46.282 1.00 48.46 276 GLU A C 1
ATOM 2104 O O . GLU A 1 294 ? 14.615 40.548 45.690 1.00 49.67 276 GLU A O 1
ATOM 2110 N N . LYS A 1 295 ? 13.398 42.443 45.742 1.00 51.74 277 LYS A N 1
ATOM 2111 C CA . LYS A 1 295 ? 12.774 42.167 44.451 1.00 52.81 277 LYS A CA 1
ATOM 2112 C C . LYS A 1 295 ? 13.841 41.968 43.386 1.00 50.44 277 LYS A C 1
ATOM 2113 O O . LYS A 1 295 ? 14.848 42.675 43.374 1.00 52.11 277 LYS A O 1
ATOM 2119 N N . ASP A 1 296 ? 13.640 40.961 42.489 1.00 51.68 278 ASP A N 1
ATOM 2120 C CA . ASP A 1 296 ? 14.743 40.577 41.609 1.00 52.31 278 ASP A CA 1
ATOM 2121 C C . ASP A 1 296 ? 14.366 40.093 40.212 1.00 56.36 278 ASP A C 1
ATOM 2122 O O . ASP A 1 296 ? 15.281 39.791 39.437 1.00 59.49 278 ASP A O 1
ATOM 2127 N N . ASN A 1 297 ? 13.089 40.003 39.853 1.00 49.36 279 ASN A N 1
ATOM 2128 C CA . ASN A 1 297 ? 12.664 39.439 38.568 1.00 55.73 279 ASN A CA 1
ATOM 2129 C C . ASN A 1 297 ? 13.152 37.999 38.349 1.00 53.53 279 ASN A C 1
ATOM 2130 O O . ASN A 1 297 ? 13.232 37.532 37.207 1.00 50.45 279 ASN A O 1
ATOM 2135 N N . GLN A 1 298 ? 13.482 37.259 39.440 1.00 49.12 280 GLN A N 1
ATOM 2136 C CA . GLN A 1 298 ? 13.723 35.830 39.300 1.00 47.37 280 GLN A CA 1
ATOM 2137 C C . GLN A 1 298 ? 12.462 35.043 39.644 1.00 41.14 280 GLN A C 1
ATOM 2138 O O . GLN A 1 298 ? 11.625 35.503 40.428 1.00 39.35 280 GLN A O 1
ATOM 2144 N N . PRO A 1 299 ? 12.298 33.853 39.067 1.00 40.91 281 PRO A N 1
ATOM 2145 C CA . PRO A 1 299 ? 11.132 33.026 39.403 1.00 39.01 281 PRO A CA 1
ATOM 2146 C C . PRO A 1 299 ? 11.193 32.562 40.855 1.00 39.24 281 PRO A C 1
ATOM 2147 O O . PRO A 1 299 ? 12.231 32.104 41.334 1.00 36.06 281 PRO A O 1
ATOM 2151 N N . ASP A 1 300 ? 10.066 32.688 41.555 1.00 38.00 282 ASP A N 1
ATOM 2152 C CA . ASP A 1 300 ? 9.981 32.179 42.918 1.00 39.32 282 ASP A CA 1
ATOM 2153 C C . ASP A 1 300 ? 10.327 30.694 43.009 1.00 39.81 282 ASP A C 1
ATOM 2154 O O . ASP A 1 300 ? 10.857 30.243 44.033 1.00 36.05 282 ASP A O 1
ATOM 2159 N N . HIS A 1 301 ? 10.021 29.916 41.971 1.00 38.67 283 HIS A N 1
ATOM 2160 C CA . HIS A 1 301 ? 10.263 28.483 42.066 1.00 38.01 283 HIS A CA 1
ATOM 2161 C C . HIS A 1 301 ? 11.747 28.163 42.214 1.00 38.67 283 HIS A C 1
ATOM 2162 O O . HIS A 1 301 ? 12.102 27.148 42.826 1.00 33.63 283 HIS A O 1
ATOM 2169 N N . MET A 1 302 ? 12.629 29.001 41.663 1.00 33.15 284 MET A N 1
ATOM 2170 C CA . MET A 1 302 ? 14.064 28.765 41.834 1.00 35.11 284 MET A CA 1
ATOM 2171 C C . MET A 1 302 ? 14.469 28.785 43.306 1.00 36.03 284 MET A C 1
ATOM 2172 O O . MET A 1 302 ? 15.285 27.957 43.741 1.00 36.67 284 MET A O 1
ATOM 2177 N N . HIS A 1 303 ? 13.914 29.723 44.084 1.00 36.14 285 HIS A N 1
ATOM 2178 C CA . HIS A 1 303 ? 14.199 29.794 45.515 1.00 42.26 285 HIS A CA 1
ATOM 2179 C C . HIS A 1 303 ? 13.537 28.672 46.292 1.00 40.06 285 HIS A C 1
ATOM 2180 O O . HIS A 1 303 ? 14.134 28.128 47.229 1.00 39.11 285 HIS A O 1
ATOM 2187 N N . LEU A 1 304 ? 12.289 28.339 45.949 1.00 39.43 286 LEU A N 1
ATOM 2188 C CA . LEU A 1 304 ? 11.609 27.235 46.610 1.00 37.06 286 LEU A CA 1
ATOM 2189 C C . LEU A 1 304 ? 12.309 25.915 46.332 1.00 39.22 286 LEU A C 1
ATOM 2190 O O . LEU A 1 304 ? 12.478 25.095 47.244 1.00 35.54 286 LEU A O 1
ATOM 2195 N N . ALA A 1 305 ? 12.651 25.659 45.063 1.00 30.69 287 ALA A N 1
ATOM 2196 C CA . ALA A 1 305 ? 13.276 24.387 44.733 1.00 37.06 287 ALA A CA 1
ATOM 2197 C C . ALA A 1 305 ? 14.634 24.251 45.397 1.00 37.03 287 ALA A C 1
ATOM 2198 O O . ALA A 1 305 ? 15.024 23.141 45.760 1.00 34.97 287 ALA A O 1
ATOM 2200 N N . PHE A 1 306 ? 15.379 25.346 45.548 1.00 35.87 288 PHE A N 1
ATOM 2201 C CA . PHE A 1 306 ? 16.662 25.213 46.223 1.00 38.37 288 PHE A CA 1
ATOM 2202 C C . PHE A 1 306 ? 16.456 24.840 47.679 1.00 36.59 288 PHE A C 1
ATOM 2203 O O . PHE A 1 306 ? 17.129 23.944 48.188 1.00 34.53 288 PHE A O 1
ATOM 2211 N N . GLN A 1 307 ? 15.489 25.479 48.355 1.00 34.53 289 GLN A N 1
ATOM 2212 C CA . GLN A 1 307 ? 15.222 25.127 49.745 1.00 35.49 289 GLN A CA 1
ATOM 2213 C C . GLN A 1 307 ? 14.705 23.699 49.862 1.00 37.23 289 GLN A C 1
ATOM 2214 O O . GLN A 1 307 ? 15.042 22.993 50.821 1.00 36.81 289 GLN A O 1
ATOM 2220 N N . LYS A 1 308 ? 13.897 23.243 48.902 1.00 34.25 290 LYS A N 1
ATOM 2221 C CA . LYS A 1 308 ? 13.475 21.845 48.941 1.00 38.15 290 LYS A CA 1
ATOM 2222 C C . LYS A 1 308 ? 14.668 20.903 48.805 1.00 36.64 290 LYS A C 1
ATOM 2223 O O . LYS A 1 308 ? 14.730 19.863 49.466 1.00 35.52 290 LYS A O 1
ATOM 2229 N N . ARG A 1 309 ? 15.616 21.237 47.932 1.00 37.76 291 ARG A N 1
ATOM 2230 C CA . ARG A 1 309 ? 16.808 20.405 47.803 1.00 37.40 291 ARG A CA 1
ATOM 2231 C C . ARG A 1 309 ? 17.547 20.277 49.138 1.00 35.50 291 ARG A C 1
ATOM 2232 O O . ARG A 1 309 ? 17.957 19.182 49.535 1.00 34.63 291 ARG A O 1
ATOM 2240 N N . VAL A 1 310 ? 17.695 21.381 49.854 1.00 33.17 292 VAL A N 1
ATOM 2241 C CA . VAL A 1 310 ? 18.312 21.348 51.175 1.00 34.25 292 VAL A CA 1
ATOM 2242 C C . VAL A 1 310 ? 17.473 20.512 52.137 1.00 36.64 292 VAL A C 1
ATOM 2243 O O . VAL A 1 310 ? 17.993 19.636 52.844 1.00 32.79 292 VAL A O 1
ATOM 2247 N N . LEU A 1 311 ? 16.161 20.773 52.177 1.00 34.04 293 LEU A N 1
ATOM 2248 C CA . LEU A 1 311 ? 15.264 20.015 53.050 1.00 33.79 293 LEU A CA 1
ATOM 2249 C C . LEU A 1 311 ? 15.375 18.523 52.794 1.00 31.66 293 LEU A C 1
ATOM 2250 O O . LEU A 1 311 ? 15.394 17.717 53.734 1.00 33.46 293 LEU A O 1
ATOM 2255 N N . ASP A 1 312 ? 15.478 18.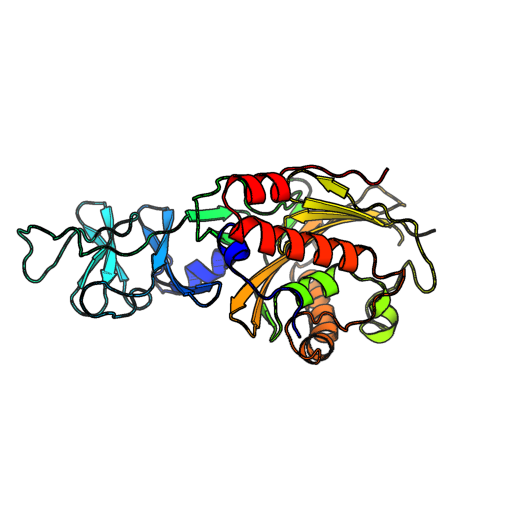133 51.526 1.00 31.65 294 ASP A N 1
ATOM 2256 C CA . ASP A 1 312 ? 15.546 16.707 51.230 1.00 37.48 294 ASP A CA 1
ATOM 2257 C C . ASP A 1 312 ? 16.869 16.091 51.660 1.00 36.55 294 ASP A C 1
ATOM 2258 O O . ASP A 1 312 ? 16.914 14.881 51.890 1.00 35.61 294 ASP A O 1
ATOM 2263 N N . GLU A 1 313 ? 17.933 16.891 51.798 1.00 33.51 295 GLU A N 1
ATOM 2264 C CA . GLU A 1 313 ? 19.175 16.362 52.374 1.00 37.20 295 GLU A CA 1
ATOM 2265 C C . GLU A 1 313 ? 19.050 16.162 53.887 1.00 30.02 295 GLU A C 1
ATOM 2266 O O . GLU A 1 313 ? 19.465 15.128 54.415 1.00 34.50 295 GLU A O 1
ATOM 2272 N N . ASP A 1 314 ? 18.446 17.119 54.591 1.00 30.35 296 ASP A N 1
ATOM 2273 C CA . ASP A 1 314 ? 18.270 16.992 56.038 1.00 31.70 296 ASP A CA 1
ATOM 2274 C C . ASP A 1 314 ? 17.284 15.890 56.405 1.00 33.94 296 ASP A C 1
ATOM 2275 O O . ASP A 1 314 ? 17.477 15.188 57.406 1.00 32.98 296 ASP A O 1
ATOM 2280 N N . GLN A 1 315 ? 16.188 15.757 55.647 1.00 32.42 297 GLN A N 1
ATOM 2281 C CA . GLN A 1 315 ? 15.051 14.962 56.100 1.00 28.78 297 GLN A CA 1
ATOM 2282 C C . GLN A 1 315 ? 15.417 13.547 56.556 1.00 31.40 297 GLN A C 1
ATOM 2283 O O . GLN A 1 315 ? 15.062 13.179 57.683 1.00 30.63 297 GLN A O 1
ATOM 2289 N N . PRO A 1 316 ? 16.089 12.714 55.760 1.00 32.38 298 PRO A N 1
ATOM 2290 C CA . PRO A 1 316 ? 16.336 11.341 56.235 1.00 33.81 298 PRO A CA 1
ATOM 2291 C C . PRO A 1 316 ? 17.309 11.275 57.405 1.00 33.55 298 PRO A C 1
ATOM 2292 O O . PRO A 1 316 ? 17.215 10.352 58.218 1.00 31.08 298 PRO A O 1
ATOM 2296 N N . VAL A 1 317 ? 18.229 12.231 57.533 1.00 31.98 299 VAL A N 1
ATOM 2297 C CA . VAL A 1 317 ? 19.138 12.215 58.679 1.00 31.10 299 VAL A CA 1
ATOM 2298 C C . VAL A 1 317 ? 18.382 12.555 59.956 1.00 30.56 299 VAL A C 1
ATOM 2299 O O . VAL A 1 317 ? 18.485 11.850 60.970 1.00 29.88 299 VAL A O 1
ATOM 2303 N N . ILE A 1 318 ? 17.552 13.596 59.904 1.00 31.15 300 ILE A N 1
ATOM 2304 C CA . ILE A 1 318 ? 16.818 14.026 61.093 1.00 29.33 300 ILE A CA 1
ATOM 2305 C C . ILE A 1 318 ? 15.760 12.997 61.466 1.00 31.63 300 ILE A C 1
ATOM 2306 O O . ILE A 1 318 ? 15.529 12.720 62.656 1.00 32.28 300 ILE A O 1
ATOM 2311 N N . GLU A 1 319 ? 15.081 12.427 60.468 1.00 28.42 301 GLU A N 1
ATOM 2312 C CA . GLU A 1 319 ? 14.110 11.380 60.777 1.00 29.26 301 GLU A CA 1
ATOM 2313 C C . GLU A 1 319 ? 14.770 10.110 61.319 1.00 32.54 301 GLU A C 1
ATOM 2314 O O . GLU A 1 319 ? 14.087 9.288 61.930 1.00 32.08 301 GLU A O 1
ATOM 2320 N N . SER A 1 320 ? 16.086 9.941 61.137 1.00 32.21 302 SER A N 1
ATOM 2321 C CA . SER A 1 320 ? 16.766 8.793 61.723 1.00 32.64 302 SER A CA 1
ATOM 2322 C C . SER A 1 320 ? 17.054 8.976 63.206 1.00 34.19 302 SER A C 1
ATOM 2323 O O . SER A 1 320 ? 17.409 7.995 63.881 1.00 35.81 302 SER A O 1
ATOM 2326 N N . GLN A 1 321 ? 16.918 10.191 63.728 1.00 30.43 303 GLN A N 1
ATOM 2327 C CA . GLN A 1 321 ? 17.265 10.441 65.118 1.00 33.81 303 GLN A CA 1
ATOM 2328 C C . GLN A 1 321 ? 16.270 9.753 66.041 1.00 37.65 303 GLN A C 1
ATOM 2329 O O . GLN A 1 321 ? 15.060 9.964 65.929 1.00 37.36 303 GLN A O 1
ATOM 2335 N N . TRP A 1 322 ? 16.779 8.944 66.963 1.00 37.27 304 TRP A N 1
ATOM 2336 C CA . TRP A 1 322 ? 15.912 8.183 67.849 1.00 39.92 304 TRP A CA 1
ATOM 2337 C C . TRP A 1 322 ? 16.533 7.968 69.226 1.00 38.58 304 TRP A C 1
ATOM 2338 O O . TRP A 1 322 ? 17.742 7.834 69.339 1.00 37.99 304 TRP A O 1
ATOM 2349 N N . PRO A 1 323 ? 15.702 7.947 70.283 1.00 42.31 305 PRO A N 1
ATOM 2350 C CA . PRO A 1 323 ? 14.264 8.249 70.255 1.00 38.51 305 PRO A CA 1
ATOM 2351 C C . PRO A 1 323 ? 13.962 9.644 69.742 1.00 40.86 305 PRO A C 1
ATOM 2352 O O . PRO A 1 323 ? 14.803 10.550 69.876 1.00 38.46 305 PRO A O 1
ATOM 2356 N N . LEU A 1 324 ? 12.779 9.796 69.144 1.00 39.81 306 LEU A N 1
ATOM 2357 C CA . LEU A 1 324 ? 12.373 11.083 68.588 1.00 42.33 306 LEU A CA 1
ATOM 2358 C C . LEU A 1 324 ? 12.514 12.192 69.616 1.00 35.51 306 LEU A C 1
ATOM 2359 O O . LEU A 1 324 ? 13.175 13.206 69.368 1.00 38.50 306 LEU A O 1
ATOM 2364 N N . GLU A 1 325 ? 11.930 11.989 70.791 1.00 40.06 307 GLU A N 1
ATOM 2365 C CA . GLU A 1 325 ? 12.019 12.963 71.866 1.00 39.31 307 GLU A CA 1
ATOM 2366 C C . GLU A 1 325 ? 13.469 13.200 72.263 1.00 42.37 307 GLU A C 1
ATOM 2367 O O . GLU A 1 325 ? 14.277 12.266 72.304 1.00 43.93 307 GLU A O 1
ATOM 2373 N N . ILE A 1 326 ? 13.795 14.469 72.528 1.00 38.94 308 ILE A N 1
ATOM 2374 C CA . ILE A 1 326 ? 15.099 14.821 73.092 1.00 46.31 308 ILE A CA 1
ATOM 2375 C C . ILE A 1 326 ? 15.350 13.979 74.333 1.00 45.40 308 ILE A C 1
ATOM 2376 O O . ILE A 1 326 ? 14.495 13.911 75.223 1.00 45.80 308 ILE A O 1
ATOM 2381 N N . GLN A 1 327 ? 16.524 13.352 74.412 1.00 46.45 309 GLN A N 1
ATOM 2382 C CA . GLN A 1 327 ? 16.880 12.527 75.565 1.00 50.74 309 GLN A CA 1
ATOM 2383 C C . GLN A 1 327 ? 17.944 13.204 76.423 1.00 49.52 309 GLN A C 1
ATOM 2384 O O . GLN A 1 327 ? 18.812 13.919 75.917 1.00 47.07 309 GLN A O 1
ATOM 2390 N N . THR A 1 328 ? 17.889 12.945 77.736 1.00 52.78 310 THR A N 1
ATOM 2391 C CA . THR A 1 328 ? 18.854 13.557 78.653 1.00 53.55 310 THR A CA 1
ATOM 2392 C C . THR A 1 328 ? 20.273 13.027 78.438 1.00 50.17 310 THR A C 1
ATOM 2393 O O . THR A 1 328 ? 21.247 13.719 78.755 1.00 56.03 310 THR A O 1
ATOM 2397 N N . SER A 1 329 ? 20.413 11.817 77.899 1.00 53.40 311 SER A N 1
ATOM 2398 C CA . SER A 1 329 ? 21.722 11.208 77.708 1.00 52.16 311 SER A CA 1
ATOM 2399 C C . SER A 1 329 ? 22.489 11.750 76.504 1.00 55.12 311 SER A C 1
ATOM 2400 O O . SER A 1 329 ? 23.648 11.363 76.315 1.00 51.68 311 SER A O 1
ATOM 2403 N N . GLU A 1 330 ? 21.886 12.595 75.667 1.00 47.88 312 GLU A N 1
ATOM 2404 C CA . GLU A 1 330 ? 22.594 13.091 74.491 1.00 46.23 312 GLU A CA 1
ATOM 2405 C C . GLU A 1 330 ? 23.790 13.947 74.909 1.00 46.64 312 GLU A C 1
ATOM 2406 O O . GLU A 1 330 ? 23.728 14.695 75.886 1.00 44.21 312 GLU A O 1
ATOM 2412 N N . VAL A 1 331 ? 24.890 13.823 74.176 1.00 44.07 313 VAL A N 1
ATOM 2413 C CA . VAL A 1 331 ? 26.163 14.413 74.586 1.00 43.46 313 VAL A CA 1
ATOM 2414 C C . VAL A 1 331 ? 26.344 15.721 73.831 1.00 43.22 313 VAL A C 1
ATOM 2415 O O . VAL A 1 331 ? 26.542 15.717 72.612 1.00 43.43 313 VAL A O 1
ATOM 2419 N N . SER A 1 332 ? 26.315 16.842 74.546 1.00 42.93 314 SER A N 1
ATOM 2420 C CA . SER A 1 332 ? 26.541 18.158 73.954 1.00 43.81 314 SER A CA 1
ATOM 2421 C C . SER A 1 332 ? 27.991 18.608 74.108 1.00 47.23 314 SER A C 1
ATOM 2422 O O . SER A 1 332 ? 28.599 18.443 75.171 1.00 50.16 314 SER A O 1
ATOM 2425 N N . VAL A 1 333 ? 28.533 19.193 73.038 1.00 47.41 315 VAL A N 1
ATOM 2426 C CA . VAL A 1 333 ? 29.869 19.784 73.038 1.00 50.11 315 VAL A CA 1
ATOM 2427 C C . VAL A 1 333 ? 29.738 21.296 72.888 1.00 52.09 315 VAL A C 1
ATOM 2428 O O . VAL A 1 333 ? 28.623 21.833 72.807 1.00 46.28 315 VAL A O 1
ATOM 2432 N N . ALA A 1 334 ? 30.881 21.989 72.823 1.00 53.17 316 ALA A N 1
ATOM 2433 C CA . ALA A 1 334 ? 30.878 23.448 72.899 1.00 51.00 316 ALA A CA 1
ATOM 2434 C C . ALA A 1 334 ? 30.096 24.068 71.755 1.00 48.16 316 ALA A C 1
ATOM 2435 O O . ALA A 1 334 ? 29.385 25.063 71.943 1.00 47.26 316 ALA A O 1
ATOM 2437 N N . THR A 1 335 ? 30.209 23.497 70.561 1.00 52.90 317 THR A N 1
ATOM 2438 C CA . THR A 1 335 ? 29.508 24.078 69.427 1.00 49.90 317 THR A CA 1
ATOM 2439 C C . THR A 1 335 ? 27.991 23.869 69.474 1.00 46.68 317 THR A C 1
ATOM 2440 O O . THR A 1 335 ? 27.317 24.357 68.568 1.00 47.93 317 THR A O 1
ATOM 2444 N N . ASP A 1 336 ? 27.429 23.204 70.489 1.00 46.08 318 ASP A N 1
ATOM 2445 C CA . ASP A 1 336 ? 25.979 23.059 70.597 1.00 45.02 318 ASP A CA 1
ATOM 2446 C C . ASP A 1 336 ? 25.343 24.121 71.490 1.00 44.05 318 ASP A C 1
ATOM 2447 O O . ASP A 1 336 ? 24.202 23.944 71.940 1.00 43.89 318 ASP A O 1
ATOM 2452 N N . LYS A 1 337 ? 26.041 25.236 71.718 1.00 39.29 319 LYS A N 1
ATOM 2453 C CA . LYS A 1 337 ? 25.578 26.268 72.648 1.00 43.99 319 LYS A CA 1
ATOM 2454 C C . LYS A 1 337 ? 24.124 26.677 72.383 1.00 42.06 319 LYS A C 1
ATOM 2455 O O . LYS A 1 337 ? 23.301 26.745 73.306 1.00 39.96 319 LYS A O 1
ATOM 2461 N N . ILE A 1 338 ? 23.793 26.966 71.125 1.00 40.12 320 ILE A N 1
ATOM 2462 C CA . ILE A 1 338 ? 22.410 27.316 70.782 1.00 42.28 320 ILE A CA 1
ATOM 2463 C C . ILE A 1 338 ? 21.456 26.204 71.193 1.00 36.46 320 ILE A C 1
ATOM 2464 O O . ILE A 1 338 ? 20.442 26.439 71.859 1.00 39.89 320 ILE A O 1
ATOM 2469 N N . SER A 1 339 ? 21.763 24.973 70.799 1.00 40.52 321 SER A N 1
ATOM 2470 C CA . SER A 1 339 ? 20.891 23.852 71.138 1.00 40.43 321 SER A CA 1
ATOM 2471 C C . SER A 1 339 ? 20.764 23.681 72.653 1.00 43.18 321 SER A C 1
ATOM 2472 O O . SER A 1 339 ? 19.668 23.423 73.171 1.00 40.07 321 SER A O 1
ATOM 2475 N N . VAL A 1 340 ? 21.873 23.834 73.387 1.00 41.08 322 VAL A N 1
ATOM 2476 C CA . VAL A 1 340 ? 21.821 23.692 74.842 1.00 40.05 322 VAL A CA 1
ATOM 2477 C C . VAL A 1 340 ? 20.937 24.772 75.460 1.00 35.75 322 VAL A C 1
ATOM 2478 O O . VAL A 1 340 ? 20.097 24.492 76.323 1.00 41.57 322 VAL A O 1
ATOM 2482 N N . GLN A 1 341 ? 21.084 26.014 75.009 1.00 38.60 323 GLN A N 1
ATOM 2483 C CA . GLN A 1 341 ? 20.229 27.091 75.515 1.00 43.56 323 GLN A CA 1
ATOM 2484 C C . GLN A 1 341 ? 18.765 26.864 75.145 1.00 43.05 323 GLN A C 1
ATOM 2485 O O . GLN A 1 341 ? 17.854 27.184 75.921 1.00 38.11 323 GLN A O 1
ATOM 2491 N N . PHE A 1 342 ? 18.524 26.292 73.967 1.00 42.36 324 PHE A N 1
ATOM 2492 C CA . PHE A 1 342 ? 17.164 25.957 73.553 1.00 38.84 324 PHE A CA 1
ATOM 2493 C C . PHE A 1 342 ? 16.568 24.892 74.467 1.00 35.28 324 PHE A C 1
ATOM 2494 O O . PHE A 1 342 ? 15.451 25.040 74.988 1.00 36.64 324 PHE A O 1
ATOM 2502 N N . ARG A 1 343 ? 17.313 23.812 74.683 1.00 37.24 325 ARG A N 1
ATOM 2503 C CA . ARG A 1 343 ? 16.862 22.760 75.589 1.00 40.37 325 ARG A CA 1
ATOM 2504 C C . ARG A 1 343 ? 16.655 23.281 77.011 1.00 40.94 325 ARG A C 1
ATOM 2505 O O . ARG A 1 343 ? 15.672 22.923 77.673 1.00 41.71 325 ARG A O 1
ATOM 2513 N N . LYS A 1 344 ? 17.559 24.142 77.492 1.00 43.75 326 LYS A N 1
ATOM 2514 C CA . LYS A 1 344 ? 17.409 24.716 78.831 1.00 39.53 326 LYS A CA 1
ATOM 2515 C C . LYS A 1 344 ? 16.093 25.455 78.966 1.00 41.54 326 LYS A C 1
ATOM 2516 O O . LYS A 1 344 ? 15.351 25.261 79.935 1.00 41.75 326 LYS A O 1
ATOM 2522 N N . TRP A 1 345 ? 15.790 26.328 78.004 1.00 39.74 327 TRP A N 1
ATOM 2523 C CA . TRP A 1 345 ? 14.584 27.128 78.137 1.00 38.87 327 TRP A CA 1
ATOM 2524 C C . TRP A 1 345 ? 13.338 26.279 77.942 1.00 39.60 327 TRP A C 1
ATOM 2525 O O . TRP A 1 345 ? 12.334 26.502 78.625 1.00 42.42 327 TRP A O 1
ATOM 2536 N N . HIS A 1 346 ? 13.392 25.271 77.062 1.00 38.97 328 HIS A N 1
ATOM 2537 C CA . HIS A 1 346 ? 12.259 24.358 76.933 1.00 40.62 328 HIS A CA 1
ATOM 2538 C C . HIS A 1 346 ? 11.990 23.642 78.255 1.00 41.74 328 HIS A C 1
ATOM 2539 O O . HIS A 1 346 ? 10.843 23.555 78.700 1.00 41.23 328 HIS A O 1
ATOM 2546 N N . LYS A 1 347 ? 13.047 23.145 78.911 1.00 39.66 329 LYS A N 1
ATOM 2547 C CA . LYS A 1 347 ? 12.863 22.429 80.176 1.00 43.05 329 LYS A CA 1
ATOM 2548 C C . LYS A 1 347 ? 12.286 23.339 81.246 1.00 40.03 329 LYS A C 1
ATOM 2549 O O . LYS A 1 347 ? 11.401 22.936 82.008 1.00 42.37 329 LYS A O 1
ATOM 2555 N N . GLU A 1 348 ? 12.783 24.571 81.316 1.00 40.70 330 GLU A N 1
ATOM 2556 C CA . GLU A 1 348 ? 12.299 25.517 82.309 1.00 44.71 330 GLU A CA 1
ATOM 2557 C C . GLU A 1 348 ? 10.841 25.882 82.050 1.00 46.66 330 GLU A C 1
ATOM 2558 O O . GLU A 1 348 ? 10.030 25.947 82.985 1.00 47.62 330 GLU A O 1
ATOM 2564 N N . LEU A 1 349 ? 10.492 26.111 80.776 1.00 46.93 331 LEU A N 1
ATOM 2565 C CA . LEU A 1 349 ? 9.106 26.383 80.403 1.00 47.22 331 LEU A CA 1
ATOM 2566 C C . LEU A 1 349 ? 8.203 25.208 80.738 1.00 41.22 331 LEU A C 1
ATOM 2567 O O . LEU A 1 349 ? 7.093 25.394 81.251 1.00 46.15 331 LEU A O 1
ATOM 2572 N N . SER A 1 350 ? 8.660 23.992 80.456 1.00 39.94 332 SER A N 1
ATOM 2573 C CA . SER A 1 350 ? 7.870 22.809 80.779 1.00 42.65 332 SER A CA 1
ATOM 2574 C C . SER A 1 350 ? 7.576 22.727 82.275 1.00 48.35 332 SER A C 1
ATOM 2575 O O . SER A 1 350 ? 6.463 22.373 82.685 1.00 48.30 332 SER A O 1
ATOM 2578 N N . LEU A 1 351 ? 8.570 23.043 83.108 1.00 48.82 333 LEU A N 1
ATOM 2579 C CA . LEU A 1 351 ? 8.363 22.984 84.554 1.00 47.84 333 LEU A CA 1
ATOM 2580 C C . LEU A 1 351 ? 7.535 24.163 85.035 1.00 48.71 333 LEU A C 1
ATOM 2581 O O . LEU A 1 351 ? 6.647 23.992 85.877 1.00 52.23 333 LEU A O 1
ATOM 2586 N N . SER A 1 352 ? 7.796 25.361 84.493 1.00 45.69 334 SER A N 1
ATOM 2587 C CA . SER A 1 352 ? 7.078 26.554 84.940 1.00 47.89 334 SER A CA 1
ATOM 2588 C C . SER A 1 352 ? 5.584 26.425 84.700 1.00 53.56 334 SER A C 1
ATOM 2589 O O . SER A 1 352 ? 4.769 26.880 85.517 1.00 53.34 334 SER A O 1
ATOM 2592 N N . ALA A 1 353 ? 5.201 25.821 83.576 1.00 50.51 335 ALA A N 1
ATOM 2593 C CA . ALA A 1 353 ? 3.784 25.719 83.262 1.00 48.71 335 ALA A CA 1
ATOM 2594 C C . ALA A 1 353 ? 3.084 24.809 84.251 1.00 50.62 335 ALA A C 1
ATOM 2595 O O . ALA A 1 353 ? 1.945 25.070 84.645 1.00 50.65 335 ALA A O 1
ATOM 2597 N N . VAL A 1 354 ? 3.756 23.736 84.669 1.00 52.78 336 VAL A N 1
ATOM 2598 C CA . VAL A 1 354 ? 3.195 22.876 85.699 1.00 53.90 336 VAL A CA 1
ATOM 2599 C C . VAL A 1 354 ? 3.057 23.626 87.020 1.00 55.34 336 VAL A C 1
ATOM 2600 O O . VAL A 1 354 ? 2.144 23.350 87.805 1.00 57.51 336 VAL A O 1
ATOM 2604 N N . GLU A 1 355 ? 3.943 24.589 87.287 1.00 57.13 337 GLU A N 1
ATOM 2605 C CA . GLU A 1 355 ? 3.912 25.311 88.560 1.00 57.56 337 GLU A CA 1
ATOM 2606 C C . GLU A 1 355 ? 2.750 26.289 88.630 1.00 57.35 337 GLU A C 1
ATOM 2607 O O . GLU A 1 355 ? 2.103 26.415 89.673 1.00 63.64 337 GLU A O 1
ATOM 2613 N N . GLY A 1 356 ? 2.480 27.003 87.558 1.00 58.65 338 GLY A N 1
ATOM 2614 C CA . GLY A 1 356 ? 1.319 27.854 87.528 1.00 50.22 338 GLY A CA 1
ATOM 2615 C C . GLY A 1 356 ? 1.575 29.095 86.724 1.00 55.76 338 GLY A C 1
ATOM 2616 O O . GLY A 1 356 ? 2.640 29.272 86.126 1.00 56.55 338 GLY A O 1
ATOM 2617 N N . ARG A 1 357 ? 0.567 29.966 86.736 1.00 53.33 339 ARG A N 1
ATOM 2618 C CA . ARG A 1 357 ? 0.557 31.118 85.846 1.00 55.93 339 ARG A CA 1
ATOM 2619 C C . ARG A 1 357 ? 1.794 31.987 86.049 1.00 59.60 339 ARG A C 1
ATOM 2620 O O . ARG A 1 357 ? 2.481 32.352 85.085 1.00 58.51 339 ARG A O 1
ATOM 2628 N N . GLU A 1 358 ? 2.104 32.323 87.299 1.00 61.80 340 GLU A N 1
ATOM 2629 C CA . GLU A 1 358 ? 3.171 33.288 87.532 1.00 61.42 340 GLU A CA 1
ATOM 2630 C C . GLU A 1 358 ? 4.534 32.692 87.201 1.00 52.46 340 GLU A C 1
ATOM 2631 O O . GLU A 1 358 ? 5.394 33.377 86.638 1.00 56.01 340 GLU A O 1
ATOM 2637 N N . ALA A 1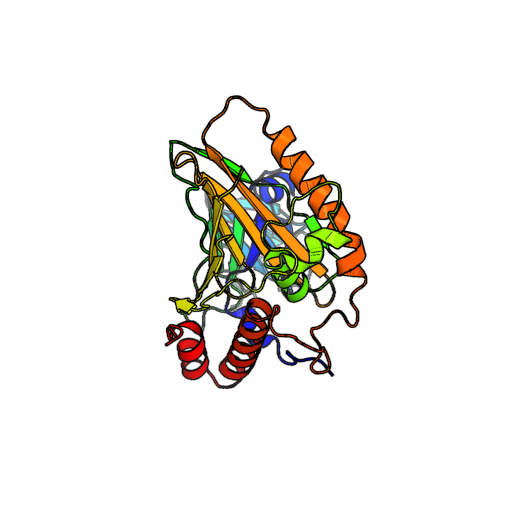 359 ? 4.748 31.418 87.520 1.00 51.37 341 ALA A N 1
ATOM 2638 C CA . ALA A 1 359 ? 6.009 30.777 87.153 1.00 52.94 341 ALA A CA 1
ATOM 2639 C C . ALA A 1 359 ? 6.220 30.804 85.641 1.00 54.93 341 ALA A C 1
ATOM 2640 O O . ALA A 1 359 ? 7.291 31.190 85.148 1.00 53.26 341 ALA A O 1
ATOM 2642 N N . PHE A 1 360 ? 5.187 30.424 84.887 1.00 57.14 342 PHE A N 1
ATOM 2643 C CA . PHE A 1 360 ? 5.281 30.415 83.431 1.00 50.41 342 PHE A CA 1
ATOM 2644 C C . PHE A 1 360 ? 5.560 31.808 82.886 1.00 50.15 342 PHE A C 1
ATOM 2645 O O . PHE A 1 360 ? 6.474 31.998 82.073 1.00 49.48 342 PHE A O 1
ATOM 2653 N N . ARG A 1 361 ? 4.770 32.801 83.317 1.00 51.58 343 ARG A N 1
ATOM 2654 C CA . ARG A 1 361 ? 4.938 34.150 82.784 1.00 51.42 343 ARG A CA 1
ATOM 2655 C C . ARG A 1 361 ? 6.345 34.669 83.042 1.00 55.30 343 ARG A C 1
ATOM 2656 O O . ARG A 1 361 ? 6.918 35.382 82.204 1.00 54.83 343 ARG A O 1
ATOM 2664 N N . ASP A 1 362 ? 6.921 34.316 84.197 1.00 56.30 344 ASP A N 1
ATOM 2665 C CA . ASP A 1 362 ? 8.291 34.718 84.495 1.00 56.77 344 ASP A CA 1
ATOM 2666 C C . ASP A 1 362 ? 9.262 34.071 83.526 1.00 52.70 344 ASP A C 1
ATOM 2667 O O . ASP A 1 362 ? 10.159 34.735 82.990 1.00 52.88 344 ASP A O 1
ATOM 2672 N N . SER A 1 363 ? 9.100 32.768 83.296 1.00 50.86 345 SER A N 1
ATOM 2673 C CA . SER A 1 363 ? 9.992 32.055 82.391 1.00 50.26 345 SER A CA 1
ATOM 2674 C C . SER A 1 363 ? 9.911 32.615 80.969 1.00 49.32 345 SER A C 1
ATOM 2675 O O . SER A 1 363 ? 10.944 32.840 80.325 1.00 48.10 345 SER A O 1
ATOM 2678 N N . VAL A 1 364 ? 8.692 32.870 80.474 1.00 46.42 346 VAL A N 1
ATOM 2679 C CA . VAL A 1 364 ? 8.524 33.420 79.124 1.00 46.57 346 VAL A CA 1
ATOM 2680 C C . VAL A 1 364 ? 9.115 34.823 79.037 1.00 48.33 346 VAL A C 1
ATOM 2681 O O . VAL A 1 364 ? 9.860 35.150 78.104 1.00 50.49 346 VAL A O 1
ATOM 2685 N N . LEU A 1 365 ? 8.767 35.687 79.999 1.00 48.17 347 LEU A N 1
ATOM 2686 C CA . LEU A 1 365 ? 8.961 37.127 79.837 1.00 50.54 347 LEU A CA 1
ATOM 2687 C C . LEU A 1 365 ? 10.279 37.669 80.387 1.00 50.83 347 LEU A C 1
ATOM 2688 O O . LEU A 1 365 ? 10.666 38.788 80.021 1.00 49.26 347 LEU A O 1
ATOM 2693 N N . THR A 1 366 ? 10.980 36.931 81.243 1.00 50.58 348 THR A N 1
ATOM 2694 C CA . THR A 1 366 ? 12.210 37.452 81.849 1.00 50.19 348 THR A CA 1
ATOM 2695 C C . THR A 1 366 ? 13.357 37.459 80.844 1.00 51.51 348 THR A C 1
ATOM 2696 O O . THR A 1 366 ? 13.799 36.396 80.391 1.00 54.05 348 THR A O 1
ATOM 2700 N N . ASN A 1 367 ? 13.868 38.645 80.514 1.00 49.97 349 ASN A N 1
ATOM 2701 C CA . ASN A 1 367 ? 14.996 38.714 79.605 1.00 47.14 349 ASN A CA 1
ATOM 2702 C C . ASN A 1 367 ? 16.275 38.291 80.313 1.00 55.33 349 ASN A C 1
ATOM 2703 O O . ASN A 1 367 ? 16.410 38.418 81.531 1.00 55.66 349 ASN A O 1
ATOM 2708 N N . VAL A 1 368 ? 17.195 37.726 79.540 1.00 48.70 350 VAL A N 1
ATOM 2709 C CA . VAL A 1 368 ? 18.459 37.227 80.059 1.00 51.57 350 VAL A CA 1
ATOM 2710 C C . VAL A 1 368 ? 19.513 37.512 79.003 1.00 55.56 350 VAL A C 1
ATOM 2711 O O . VAL A 1 368 ? 19.554 36.850 77.962 1.00 52.17 350 VAL A O 1
ATOM 2715 N N . ILE A 1 369 ? 20.355 38.509 79.250 1.00 53.49 351 ILE A N 1
ATOM 2716 C CA . ILE A 1 369 ? 21.394 38.918 78.316 1.00 52.27 351 ILE A CA 1
ATOM 2717 C C . ILE A 1 369 ? 22.704 38.312 78.784 1.00 61.58 351 ILE A C 1
ATOM 2718 O O . ILE A 1 369 ? 23.083 38.476 79.952 1.00 64.22 351 ILE A O 1
ATOM 2723 N N . GLU A 1 370 ? 23.400 37.614 77.886 1.00 58.21 352 GLU A N 1
ATOM 2724 C CA . GLU A 1 370 ? 24.616 36.907 78.277 1.00 62.40 352 GLU A CA 1
ATOM 2725 C C . GLU A 1 370 ? 25.677 37.924 78.688 1.00 64.74 352 GLU A C 1
ATOM 2726 O O . GLU A 1 370 ? 26.281 38.575 77.829 1.00 65.67 352 GLU A O 1
ATOM 2732 N N . GLU A 1 371 ? 25.867 38.059 80.006 1.00 72.48 353 GLU A N 1
ATOM 2733 C CA . GLU A 1 371 ? 26.826 38.944 80.701 1.00 77.31 353 GLU A CA 1
ATOM 2734 C C . GLU A 1 371 ? 26.254 39.263 82.085 1.00 76.19 353 GLU A C 1
ATOM 2735 O O . GLU A 1 371 ? 26.557 38.589 83.072 1.00 83.30 353 GLU A O 1
#

B-factor: mean 45.77, std 12.59, range [26.9, 101.37]